Protein AF-A0A8T3NGR5-F1 (afdb_monomer_lite)

Secondary structure (DSSP, 8-state):
-EEEEEPPPSSS-PPPPPHHHHHHSEEEEPPPTTSTTS-SS----TTTSTTTTTTSTTT-HHHHHHHHHHHHHHHHHT-TTSEEEEEEEEESHHHHHHHHHSTT-SEEEE---SSTTHHHHTTT---TTTHHHHHHHHH-GGGHHHHHHHHHTT-GGGTTHHHHTTT-EEEEEE-STTSTTSHHHHHHHHHHH-TT-EEEE--S-HHHHHHHHHHHHHHHTTS----SS----

Structure (mmCIF, N/CA/C/O backbone):
data_AF-A0A8T3NGR5-F1
#
_entry.id   AF-A0A8T3NGR5-F1
#
loop_
_atom_site.group_PDB
_atom_site.id
_atom_site.type_symbol
_atom_site.label_atom_id
_atom_site.label_alt_id
_atom_site.label_comp_id
_atom_site.label_asym_id
_atom_site.label_entity_id
_atom_site.label_seq_id
_atom_site.pdbx_PDB_ins_code
_atom_site.Cartn_x
_atom_site.Cartn_y
_atom_site.Cartn_z
_atom_site.occupancy
_atom_site.B_iso_or_equiv
_atom_site.auth_seq_id
_atom_site.auth_comp_id
_atom_site.auth_asym_id
_atom_site.auth_atom_id
_atom_site.pdbx_PDB_model_num
ATOM 1 N N . CYS A 1 1 ? -16.052 -7.785 17.244 1.00 94.88 1 CYS A N 1
ATOM 2 C CA . CYS A 1 1 ? -14.890 -6.920 17.549 1.00 94.88 1 CYS A CA 1
ATOM 3 C C . CYS A 1 1 ? -14.489 -6.168 16.278 1.00 94.88 1 CYS A C 1
ATOM 5 O O . CYS A 1 1 ? -14.914 -6.590 15.207 1.00 94.88 1 CYS A O 1
ATOM 7 N N . PRO A 1 2 ? -13.731 -5.060 16.351 1.00 97.94 2 PRO A N 1
ATOM 8 C CA . PRO A 1 2 ? -13.247 -4.397 15.142 1.00 97.94 2 PRO A CA 1
ATOM 9 C C . PRO A 1 2 ? -12.318 -5.315 14.342 1.00 97.94 2 PRO A C 1
ATOM 11 O O . PRO A 1 2 ? -11.603 -6.138 14.923 1.00 97.94 2 PRO A O 1
ATOM 14 N N . GLY A 1 3 ? -12.333 -5.167 13.022 1.00 98.25 3 GLY A N 1
ATOM 15 C CA . GLY A 1 3 ? -11.451 -5.889 12.109 1.00 98.25 3 GLY A CA 1
ATOM 16 C C . GLY A 1 3 ? -10.237 -5.050 11.718 1.00 98.25 3 GLY A C 1
ATOM 17 O O . GLY A 1 3 ? -10.350 -3.837 11.553 1.00 98.25 3 GLY A O 1
ATOM 18 N N . LEU A 1 4 ? -9.089 -5.696 11.524 1.00 98.38 4 LEU A N 1
ATOM 19 C CA . LEU A 1 4 ? -7.894 -5.045 10.995 1.00 98.38 4 LEU A CA 1
ATOM 20 C C . LEU A 1 4 ? -7.262 -5.905 9.900 1.00 98.38 4 LEU A C 1
ATOM 22 O O . LEU A 1 4 ? -6.854 -7.037 10.160 1.00 98.38 4 LEU A O 1
ATOM 26 N N . LEU A 1 5 ? -7.169 -5.362 8.686 1.00 98.44 5 LEU A N 1
ATOM 27 C CA . LEU A 1 5 ? -6.443 -5.979 7.578 1.00 98.44 5 LEU A CA 1
ATOM 28 C C . LEU A 1 5 ? -5.046 -5.364 7.450 1.00 98.44 5 LEU A C 1
ATOM 30 O O . LEU A 1 5 ? -4.907 -4.153 7.306 1.00 98.44 5 LEU A O 1
ATOM 34 N N . LEU A 1 6 ? -4.016 -6.203 7.448 1.00 97.94 6 LEU A N 1
ATOM 35 C CA . LEU A 1 6 ? -2.644 -5.815 7.136 1.00 97.94 6 LEU A CA 1
ATOM 36 C C . LEU A 1 6 ? -2.283 -6.381 5.759 1.00 97.94 6 LEU A C 1
ATOM 38 O O . LEU A 1 6 ? -2.223 -7.606 5.594 1.00 97.94 6 LEU A O 1
ATOM 42 N N . THR A 1 7 ? -2.064 -5.513 4.768 1.00 97.06 7 THR A N 1
ATOM 43 C CA . THR A 1 7 ? -1.595 -5.964 3.448 1.00 97.06 7 THR A CA 1
ATOM 44 C C . THR A 1 7 ? -0.124 -6.388 3.530 1.00 97.06 7 THR A C 1
ATOM 46 O O . THR A 1 7 ? 0.608 -5.927 4.416 1.00 97.06 7 THR A O 1
ATOM 49 N N . PRO A 1 8 ? 0.328 -7.309 2.661 1.00 94.88 8 PRO A N 1
ATOM 50 C CA . PRO A 1 8 ? 1.714 -7.745 2.674 1.00 94.88 8 PRO A CA 1
ATOM 51 C C . PRO A 1 8 ? 2.621 -6.605 2.212 1.00 94.88 8 PRO A C 1
ATOM 53 O O . PRO A 1 8 ? 2.190 -5.728 1.467 1.00 94.88 8 PRO A O 1
ATOM 56 N N . ARG A 1 9 ? 3.881 -6.632 2.647 1.00 91.12 9 ARG A N 1
ATOM 57 C CA . ARG A 1 9 ? 4.902 -5.663 2.223 1.00 91.12 9 ARG A CA 1
ATOM 58 C C . ARG A 1 9 ? 5.828 -6.274 1.179 1.00 91.12 9 ARG A C 1
ATOM 60 O O . ARG A 1 9 ? 5.926 -7.500 1.086 1.00 91.12 9 ARG A O 1
ATOM 67 N N . TYR A 1 10 ? 6.584 -5.428 0.481 1.00 93.50 10 TYR A N 1
ATOM 68 C CA . TYR A 1 10 ? 7.736 -5.881 -0.295 1.00 93.50 10 TYR A CA 1
ATOM 69 C C . TYR A 1 10 ? 8.793 -6.509 0.626 1.00 93.50 10 TYR A C 1
ATOM 71 O O . TYR A 1 10 ? 9.540 -5.816 1.316 1.00 93.50 10 TYR A O 1
ATOM 79 N N . GLY A 1 11 ? 8.844 -7.837 0.660 1.00 92.50 11 GLY A N 1
ATOM 80 C CA . GLY A 1 11 ? 9.808 -8.592 1.451 1.00 92.50 11 GLY A CA 1
ATOM 81 C C . GLY A 1 11 ? 9.424 -10.060 1.562 1.00 92.50 11 GLY A C 1
ATOM 82 O O . GLY A 1 11 ? 8.270 -10.432 1.362 1.00 92.50 11 GLY A O 1
ATOM 83 N N . SER A 1 12 ? 10.393 -10.907 1.903 1.00 90.69 12 SER A N 1
ATOM 84 C CA . SER A 1 12 ? 10.180 -12.357 1.979 1.00 90.69 12 SER A CA 1
ATOM 85 C C . SER A 1 12 ? 9.370 -12.803 3.196 1.00 90.69 12 SER A C 1
ATOM 87 O O . SER A 1 12 ? 8.826 -13.905 3.192 1.00 90.69 12 SER A O 1
ATOM 89 N N . VAL A 1 13 ? 9.285 -11.979 4.245 1.00 90.62 13 VAL A N 1
ATOM 90 C CA . VAL A 1 13 ? 8.633 -12.320 5.514 1.00 90.62 13 VAL A CA 1
ATOM 91 C C . VAL A 1 13 ? 7.785 -11.150 5.989 1.00 90.62 13 VAL A C 1
ATOM 93 O O . VAL A 1 13 ? 8.298 -10.044 6.145 1.00 90.62 13 VAL A O 1
ATOM 96 N N . ASN A 1 14 ? 6.522 -11.412 6.323 1.00 90.75 14 ASN A N 1
ATOM 97 C CA . ASN A 1 14 ? 5.769 -10.518 7.195 1.00 90.75 14 ASN A CA 1
ATOM 98 C C . ASN A 1 14 ? 5.909 -10.995 8.648 1.00 90.75 14 ASN A C 1
ATOM 100 O O . ASN A 1 14 ? 5.807 -12.188 8.943 1.00 90.75 14 ASN A O 1
ATOM 104 N N . HIS A 1 15 ? 6.162 -10.068 9.569 1.00 88.56 15 HIS A N 1
ATOM 105 C CA . HIS A 1 15 ? 6.155 -10.379 10.998 1.00 88.56 15 HIS A CA 1
ATOM 106 C C . HIS A 1 15 ? 4.737 -10.667 11.469 1.00 88.56 15 HIS A C 1
ATOM 108 O O . HIS A 1 15 ? 3.808 -10.030 10.987 1.00 88.56 15 HIS A O 1
ATOM 114 N N . VAL A 1 16 ? 4.594 -11.565 12.448 1.00 91.06 16 VAL A N 1
ATOM 115 C CA . VAL A 1 16 ? 3.315 -11.801 13.131 1.00 91.06 16 VAL A CA 1
ATOM 116 C C . VAL A 1 16 ? 2.751 -10.460 13.618 1.00 91.06 16 VAL A C 1
ATOM 118 O O . VAL A 1 16 ? 3.523 -9.671 14.172 1.00 91.06 16 VAL A O 1
ATOM 121 N N . PRO A 1 17 ? 1.437 -10.200 13.461 1.00 92.88 17 PRO A N 1
ATOM 122 C CA . PRO A 1 17 ? 0.847 -8.960 13.933 1.00 92.88 17 PRO A CA 1
ATOM 123 C C . PRO A 1 17 ? 1.122 -8.726 15.416 1.00 92.88 17 PRO A C 1
ATOM 125 O O . PRO A 1 17 ? 1.174 -9.675 16.214 1.00 92.88 17 PRO A O 1
ATOM 128 N N . ASP A 1 18 ? 1.269 -7.456 15.779 1.00 92.38 18 ASP A N 1
ATOM 129 C CA . ASP A 1 18 ? 1.640 -7.063 17.130 1.00 92.38 18 ASP A CA 1
ATOM 130 C C . ASP A 1 18 ? 0.685 -7.653 18.181 1.00 92.38 18 ASP A C 1
ATOM 132 O O . ASP A 1 18 ? -0.506 -7.888 17.940 1.00 92.38 18 ASP A O 1
ATOM 136 N N . TYR A 1 19 ? 1.220 -7.947 19.365 1.00 93.56 19 TYR A N 1
ATOM 137 C CA . TYR A 1 19 ? 0.429 -8.515 20.449 1.00 93.56 19 TYR A CA 1
ATOM 138 C C . TYR A 1 19 ? -0.756 -7.618 20.840 1.00 93.56 19 TYR A C 1
ATOM 140 O O . TYR A 1 19 ? -1.856 -8.132 21.046 1.00 93.56 19 TYR A O 1
ATOM 148 N N . HIS A 1 20 ? -0.573 -6.298 20.908 1.00 92.94 20 HIS A N 1
ATOM 149 C CA . HIS A 1 20 ? -1.641 -5.365 21.253 1.00 92.94 20 HIS A CA 1
ATOM 150 C C . HIS A 1 20 ? -2.720 -5.288 20.173 1.00 92.94 20 HIS A C 1
ATOM 152 O O . HIS A 1 20 ? -3.903 -5.231 20.512 1.00 92.94 20 HIS A O 1
ATOM 158 N N . ASP A 1 21 ? -2.355 -5.384 18.895 1.00 94.69 21 ASP A N 1
ATOM 159 C CA . ASP A 1 21 ? -3.323 -5.470 17.794 1.00 94.69 21 ASP A CA 1
ATOM 160 C C . ASP A 1 21 ? -4.183 -6.728 17.915 1.00 94.69 21 ASP A C 1
ATOM 162 O O . ASP A 1 21 ? -5.411 -6.651 17.923 1.00 94.69 21 ASP A O 1
ATOM 166 N N . ARG A 1 22 ? -3.553 -7.886 18.143 1.00 95.00 22 ARG A N 1
ATOM 167 C CA . ARG A 1 22 ? -4.253 -9.173 18.316 1.00 95.00 22 ARG A CA 1
ATOM 168 C C . ARG A 1 22 ? -5.129 -9.243 19.571 1.00 95.00 22 ARG A C 1
ATOM 170 O O . ARG A 1 22 ? -5.977 -10.125 19.677 1.00 95.00 22 ARG A O 1
ATOM 177 N N . ARG A 1 23 ? -4.928 -8.345 20.540 1.00 94.88 23 ARG A N 1
ATOM 178 C CA . ARG A 1 23 ? -5.780 -8.210 21.734 1.00 94.88 23 ARG A CA 1
ATOM 179 C C . ARG A 1 23 ? -6.976 -7.280 21.516 1.00 94.88 23 ARG A C 1
ATOM 181 O O . ARG A 1 23 ? -7.936 -7.390 22.275 1.00 94.88 23 ARG A O 1
ATOM 188 N N . ARG A 1 24 ? -6.912 -6.371 20.536 1.00 95.31 24 ARG A N 1
ATOM 189 C CA . ARG A 1 24 ? -7.931 -5.336 20.273 1.00 95.31 24 ARG A CA 1
ATOM 190 C C . ARG A 1 24 ? -8.825 -5.659 19.078 1.00 95.31 24 ARG A C 1
ATOM 192 O O . ARG A 1 24 ? -10.000 -5.292 19.086 1.00 95.31 24 ARG A O 1
ATOM 199 N N . TYR A 1 25 ? -8.284 -6.356 18.083 1.00 97.62 25 TYR A N 1
ATOM 200 C CA . TYR A 1 25 ? -8.928 -6.580 16.793 1.00 97.62 25 TYR A CA 1
ATOM 201 C C . TYR A 1 25 ? -8.979 -8.062 16.423 1.00 97.62 25 TYR A C 1
ATOM 203 O O . TYR A 1 25 ? -8.126 -8.855 16.824 1.00 97.62 25 TYR A O 1
ATOM 211 N N . ALA A 1 26 ? -9.935 -8.416 15.568 1.00 97.81 26 ALA A N 1
ATOM 212 C CA . ALA A 1 26 ? -9.772 -9.561 14.684 1.00 97.81 26 ALA A CA 1
ATOM 213 C C . ALA A 1 26 ? -8.801 -9.155 13.565 1.00 97.81 26 ALA A C 1
ATOM 215 O O . ALA A 1 26 ? -9.162 -8.400 12.660 1.00 97.81 26 ALA A O 1
ATOM 216 N N . VAL A 1 27 ? -7.548 -9.604 13.668 1.00 97.75 27 VAL A N 1
ATOM 217 C CA . VAL A 1 27 ? -6.482 -9.229 12.731 1.00 97.75 27 VAL A CA 1
ATOM 218 C C . VAL A 1 27 ? -6.318 -10.293 11.654 1.00 97.75 27 VAL A C 1
ATOM 220 O O . VAL A 1 27 ? -6.117 -11.467 11.968 1.00 97.75 27 VAL A O 1
ATOM 223 N N . LEU A 1 28 ? -6.315 -9.869 10.393 1.00 97.62 28 LEU A N 1
ATOM 224 C CA . LEU A 1 28 ? -5.873 -10.676 9.264 1.00 97.62 28 LEU A CA 1
ATOM 225 C C . LEU A 1 28 ? -4.638 -10.032 8.637 1.00 97.62 28 LEU A C 1
ATOM 227 O O . LEU A 1 28 ? -4.687 -8.883 8.208 1.00 97.62 28 LEU A O 1
ATOM 231 N N . GLN A 1 29 ? -3.550 -10.790 8.544 1.00 95.81 29 GLN A N 1
ATOM 232 C CA . GLN A 1 29 ? -2.384 -10.417 7.752 1.00 95.81 29 GLN A CA 1
ATOM 233 C C . GLN A 1 29 ? -2.161 -11.458 6.670 1.00 95.81 29 GLN A C 1
ATOM 235 O O . GLN A 1 29 ? -2.083 -12.655 6.951 1.00 95.81 29 GLN A O 1
ATOM 240 N N . LEU A 1 30 ? -2.076 -10.986 5.434 1.00 91.88 30 LEU A N 1
ATOM 241 C CA . LEU A 1 30 ? -1.873 -11.837 4.274 1.00 91.88 30 LEU A CA 1
ATOM 242 C C . LEU A 1 30 ? -0.376 -12.120 4.073 1.00 91.88 30 LEU A C 1
ATOM 244 O O . LEU A 1 30 ? 0.453 -11.222 4.202 1.00 91.88 30 LEU A O 1
ATOM 248 N N . MET A 1 31 ? -0.054 -13.360 3.706 1.00 92.62 31 MET A N 1
ATOM 249 C CA . MET A 1 31 ? 1.191 -13.713 3.018 1.00 92.62 31 MET A CA 1
ATOM 250 C C . MET A 1 31 ? 0.821 -13.937 1.553 1.00 92.62 31 MET A C 1
ATOM 252 O O . MET A 1 31 ? -0.004 -14.808 1.277 1.00 92.62 31 MET A O 1
ATOM 256 N N . HIS A 1 32 ? 1.350 -13.140 0.628 1.00 92.31 32 HIS A N 1
ATOM 257 C CA . HIS A 1 32 ? 1.040 -13.337 -0.790 1.00 92.31 32 HIS A CA 1
ATOM 258 C C . HIS A 1 32 ? 1.799 -14.545 -1.354 1.00 92.31 32 HIS A C 1
ATOM 260 O O . HIS A 1 32 ? 2.853 -14.920 -0.830 1.00 92.31 32 HIS A O 1
ATOM 266 N N . GLY A 1 33 ? 1.304 -15.131 -2.451 1.00 90.25 33 GLY A N 1
ATOM 267 C CA . GLY A 1 33 ? 2.011 -16.217 -3.140 1.00 90.25 33 GLY A CA 1
ATOM 268 C C . GLY A 1 33 ? 3.447 -15.810 -3.490 1.00 90.25 33 GLY A C 1
ATOM 269 O O . GLY A 1 33 ? 3.660 -14.770 -4.115 1.00 90.25 33 GLY A O 1
ATOM 270 N N . GLY A 1 34 ? 4.435 -16.583 -3.040 1.00 91.75 34 GLY A N 1
ATOM 271 C CA . GLY A 1 34 ? 5.858 -16.244 -3.144 1.00 91.75 34 GLY A CA 1
ATOM 272 C C . GLY A 1 34 ? 6.538 -15.879 -1.825 1.00 91.75 34 GLY A C 1
ATOM 273 O O . GLY A 1 34 ? 7.752 -16.056 -1.724 1.00 91.75 34 GLY A O 1
ATOM 274 N N . GLN A 1 35 ? 5.800 -15.404 -0.816 1.00 93.62 35 GLN A N 1
ATOM 275 C CA . GLN A 1 35 ? 6.364 -15.100 0.506 1.00 93.62 35 GLN A CA 1
ATOM 276 C C . GLN A 1 35 ? 6.616 -16.366 1.321 1.00 93.62 35 GLN 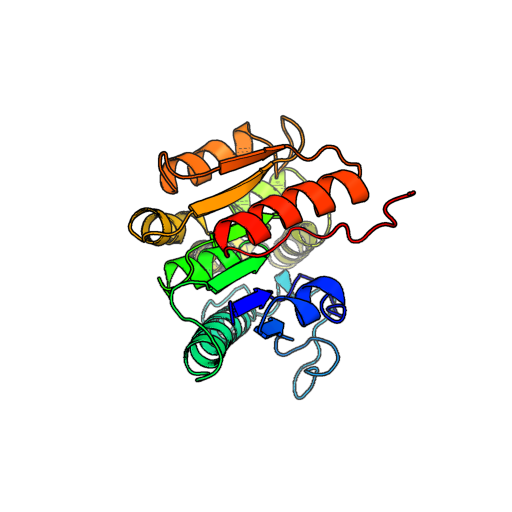A C 1
ATOM 278 O O . GLN A 1 35 ? 6.022 -17.414 1.083 1.00 93.62 35 GLN A O 1
ATOM 283 N N . ARG A 1 36 ? 7.469 -16.266 2.343 1.00 91.44 36 ARG A N 1
ATOM 284 C CA . ARG A 1 36 ? 7.706 -17.353 3.297 1.00 91.44 36 ARG A CA 1
ATOM 285 C C . ARG A 1 36 ? 6.378 -17.828 3.894 1.00 91.44 36 ARG A C 1
ATOM 287 O O . ARG A 1 36 ? 5.578 -17.006 4.329 1.00 91.44 36 ARG A O 1
ATOM 294 N N . LEU A 1 37 ? 6.196 -19.151 3.974 1.00 89.62 37 LEU A N 1
ATOM 295 C CA . LEU A 1 37 ? 4.946 -19.837 4.359 1.00 89.62 37 LEU A CA 1
ATOM 296 C C . LEU A 1 37 ? 3.855 -19.850 3.269 1.00 89.62 37 LEU A C 1
ATOM 298 O O . LEU A 1 37 ? 2.812 -20.467 3.474 1.00 89.62 37 LEU A O 1
ATOM 302 N N . ALA A 1 38 ? 4.104 -19.219 2.120 1.00 91.81 38 ALA A N 1
ATOM 303 C CA . ALA A 1 38 ? 3.276 -19.226 0.915 1.00 91.81 38 ALA A CA 1
ATOM 304 C C . ALA A 1 38 ? 4.149 -19.367 -0.357 1.00 91.81 38 ALA A C 1
ATOM 306 O O . ALA A 1 38 ? 3.790 -18.890 -1.432 1.00 91.81 38 ALA A O 1
ATOM 307 N N . ASP A 1 39 ? 5.313 -20.012 -0.235 1.00 91.56 39 ASP A N 1
ATOM 308 C CA . ASP A 1 39 ? 6.380 -20.102 -1.240 1.00 91.56 39 ASP A CA 1
ATOM 309 C C . ASP A 1 39 ? 6.255 -21.337 -2.152 1.00 91.56 39 ASP A C 1
ATOM 311 O O . ASP A 1 39 ? 7.223 -21.790 -2.764 1.00 91.56 39 ASP A O 1
ATOM 315 N N . GLN A 1 40 ? 5.048 -21.900 -2.245 1.00 91.50 40 GLN A N 1
ATOM 316 C CA . GLN A 1 40 ? 4.715 -23.019 -3.123 1.00 91.50 40 GLN A CA 1
ATOM 317 C C . GLN A 1 40 ? 3.423 -22.721 -3.898 1.00 91.50 40 GLN A C 1
ATOM 319 O O . GLN A 1 40 ? 2.449 -22.268 -3.295 1.00 91.50 40 GLN A O 1
ATOM 324 N N . PRO A 1 41 ? 3.379 -22.983 -5.222 1.00 90.62 41 PRO A N 1
ATOM 325 C CA . PRO A 1 41 ? 4.441 -23.565 -6.058 1.00 90.62 41 PRO A CA 1
ATOM 326 C C . PRO A 1 41 ? 5.509 -22.550 -6.519 1.00 90.62 41 PRO A C 1
ATOM 328 O O . PRO A 1 41 ? 6.396 -22.899 -7.292 1.00 90.62 41 PRO A O 1
ATOM 331 N N . PHE A 1 42 ? 5.403 -21.292 -6.094 1.00 92.25 42 PHE A N 1
ATOM 332 C CA . PHE A 1 42 ? 6.281 -20.196 -6.492 1.00 92.25 42 PHE A CA 1
ATOM 333 C C . PHE A 1 42 ? 6.948 -19.593 -5.259 1.00 92.25 42 PHE A C 1
ATOM 335 O O . PHE A 1 42 ? 6.250 -19.260 -4.307 1.00 92.25 42 PHE A O 1
ATOM 342 N N . ALA A 1 43 ? 8.267 -19.404 -5.311 1.00 94.38 43 ALA A N 1
ATOM 343 C CA . ALA A 1 43 ? 9.041 -18.680 -4.309 1.00 94.38 43 ALA A CA 1
ATOM 344 C C . ALA A 1 43 ? 9.558 -17.373 -4.925 1.00 94.38 43 ALA A C 1
ATOM 346 O O . ALA A 1 43 ? 10.255 -17.394 -5.942 1.00 94.38 43 ALA A O 1
ATOM 347 N N . ALA A 1 44 ? 9.201 -16.239 -4.324 1.00 95.00 44 ALA A N 1
ATOM 348 C CA . ALA A 1 44 ? 9.581 -14.926 -4.826 1.00 95.00 44 ALA A CA 1
ATOM 349 C C . ALA A 1 44 ? 11.054 -14.611 -4.531 1.00 95.00 44 ALA A C 1
ATOM 351 O O . ALA A 1 44 ? 11.576 -14.927 -3.460 1.00 95.00 44 ALA A O 1
ATOM 352 N N . ALA A 1 45 ? 11.708 -13.936 -5.475 1.00 94.31 45 ALA A N 1
ATOM 353 C CA . ALA A 1 45 ? 13.037 -13.376 -5.278 1.00 94.31 45 ALA A CA 1
ATOM 354 C C . ALA A 1 45 ? 12.930 -11.952 -4.716 1.00 94.31 45 ALA A C 1
ATOM 356 O O . ALA A 1 45 ? 12.107 -11.162 -5.171 1.00 94.31 45 ALA A O 1
ATOM 357 N N . TYR A 1 46 ? 13.772 -11.623 -3.741 1.00 92.19 46 TYR A N 1
ATOM 358 C CA . TYR A 1 46 ? 13.883 -10.279 -3.178 1.00 92.19 46 TYR A CA 1
ATOM 359 C C . TYR A 1 46 ? 15.378 -9.937 -3.072 1.00 92.19 46 TYR A C 1
ATOM 361 O O . TYR A 1 46 ? 16.038 -10.484 -2.183 1.00 92.19 46 TYR A O 1
ATOM 369 N N . PRO A 1 47 ? 15.941 -9.080 -3.944 1.00 94.44 47 PRO A N 1
ATOM 370 C CA . PRO A 1 47 ? 15.327 -8.413 -5.105 1.00 94.44 47 PRO A CA 1
ATOM 371 C C . PRO A 1 47 ? 14.850 -9.360 -6.224 1.00 94.44 47 PRO A C 1
ATOM 373 O O . PRO A 1 47 ? 15.372 -10.466 -6.361 1.00 94.44 47 PRO A O 1
ATOM 376 N N . GLY A 1 48 ? 13.893 -8.915 -7.043 1.00 94.38 48 GLY A N 1
ATOM 377 C CA . GLY A 1 48 ? 13.463 -9.572 -8.288 1.00 94.38 48 GLY A CA 1
ATOM 378 C C . GLY A 1 48 ? 11.947 -9.716 -8.450 1.00 94.38 48 GLY A C 1
ATOM 379 O O . GLY A 1 48 ? 11.462 -9.963 -9.555 1.00 94.38 48 GLY A O 1
ATOM 380 N N . LEU A 1 49 ? 11.177 -9.574 -7.370 1.00 96.94 49 LEU A N 1
ATOM 381 C CA . LEU A 1 49 ? 9.724 -9.694 -7.419 1.00 96.94 49 LEU A CA 1
ATOM 382 C C . LEU A 1 49 ? 9.093 -8.532 -8.193 1.00 96.94 49 LEU A C 1
ATOM 384 O O . LEU A 1 49 ? 8.114 -8.759 -8.903 1.00 96.94 49 LEU A O 1
ATOM 388 N N . LEU A 1 50 ? 9.627 -7.306 -8.079 1.00 97.69 50 LEU A N 1
ATOM 389 C CA . LEU A 1 50 ? 8.990 -6.121 -8.665 1.00 97.69 50 LEU A CA 1
ATOM 390 C C . LEU A 1 50 ? 8.867 -6.224 -10.186 1.00 97.69 50 LEU A C 1
ATOM 392 O O . LEU A 1 50 ? 7.927 -5.691 -10.758 1.00 97.69 50 LEU A O 1
ATOM 396 N N . THR A 1 51 ? 9.781 -6.927 -10.847 1.00 97.88 51 THR A N 1
ATOM 397 C CA . THR A 1 51 ? 9.807 -7.041 -12.311 1.00 97.88 51 THR A CA 1
ATOM 398 C C . THR A 1 51 ? 9.345 -8.406 -12.820 1.00 97.88 51 THR A C 1
ATOM 400 O O . THR A 1 51 ? 9.349 -8.663 -14.025 1.00 97.88 51 THR A O 1
ATOM 403 N N . HIS A 1 52 ? 8.860 -9.285 -11.937 1.00 97.56 52 HIS A N 1
ATOM 404 C CA . HIS A 1 52 ? 8.413 -10.622 -12.320 1.00 97.56 52 HIS A CA 1
ATOM 405 C C . HIS A 1 52 ? 7.152 -10.575 -13.202 1.00 97.56 52 HIS A C 1
ATOM 407 O O . HIS A 1 52 ? 6.040 -10.341 -12.723 1.00 97.56 52 HIS A O 1
ATOM 413 N N . GLY A 1 53 ? 7.328 -10.813 -14.505 1.00 97.62 53 GLY A N 1
ATOM 414 C CA . GLY A 1 53 ? 6.247 -10.788 -15.497 1.00 97.62 53 GLY A CA 1
ATOM 415 C C . GLY A 1 53 ? 5.755 -9.382 -15.865 1.00 97.62 53 GLY A C 1
ATOM 416 O O . GLY A 1 53 ? 4.675 -9.253 -16.427 1.00 97.62 53 GLY A O 1
ATOM 417 N N . ILE A 1 54 ? 6.513 -8.327 -15.546 1.00 98.44 54 ILE A N 1
ATOM 418 C CA . ILE A 1 54 ? 6.074 -6.920 -15.655 1.00 98.44 54 ILE A CA 1
ATOM 419 C C . ILE A 1 54 ? 5.738 -6.452 -17.082 1.00 98.44 54 ILE A C 1
ATOM 421 O O . ILE A 1 54 ? 4.973 -5.505 -17.262 1.00 98.44 54 ILE A O 1
ATOM 425 N N . ASP A 1 55 ? 6.250 -7.128 -18.108 1.00 97.06 55 ASP A N 1
ATOM 426 C CA . ASP A 1 55 ? 6.022 -6.756 -19.510 1.00 97.06 55 ASP A CA 1
ATOM 427 C C . ASP A 1 55 ? 4.603 -7.095 -20.013 1.00 97.06 55 ASP A C 1
ATOM 429 O O . ASP A 1 55 ? 4.191 -6.606 -21.066 1.00 97.06 55 ASP A O 1
ATOM 433 N N . ASP A 1 56 ? 3.853 -7.927 -19.284 1.00 98.12 56 ASP A N 1
ATOM 434 C CA . ASP A 1 56 ? 2.480 -8.317 -19.616 1.00 98.12 56 ASP A CA 1
ATOM 435 C C . ASP A 1 56 ? 1.582 -8.203 -18.372 1.00 98.12 56 ASP A C 1
ATOM 437 O O . ASP A 1 56 ? 1.778 -8.943 -17.405 1.00 98.12 56 ASP A O 1
ATOM 441 N N . PRO A 1 57 ? 0.546 -7.342 -18.376 1.00 97.00 57 PRO A N 1
ATOM 442 C CA . PRO A 1 57 ? -0.330 -7.177 -17.221 1.00 97.00 57 PRO A CA 1
ATOM 443 C C . PRO A 1 57 ? -1.058 -8.464 -16.812 1.00 97.00 57 PRO A C 1
ATOM 445 O O . PRO A 1 57 ? -1.458 -8.587 -15.654 1.00 97.00 57 PRO A O 1
ATOM 448 N N . ALA A 1 58 ? -1.245 -9.427 -17.722 1.00 97.62 58 ALA A N 1
ATOM 449 C CA . ALA A 1 58 ? -1.853 -10.714 -17.399 1.00 97.62 58 ALA A CA 1
ATOM 450 C C . ALA A 1 58 ? -0.893 -11.652 -16.646 1.00 97.62 58 ALA A C 1
ATOM 452 O O . ALA A 1 58 ? -1.354 -12.431 -15.805 1.00 97.62 58 ALA A O 1
ATOM 453 N N . ALA A 1 59 ? 0.410 -11.556 -16.925 1.00 97.12 59 ALA A N 1
ATOM 454 C CA . ALA A 1 59 ? 1.466 -12.367 -16.318 1.00 97.12 59 ALA A CA 1
ATOM 455 C C . ALA A 1 59 ? 2.128 -11.698 -15.102 1.00 97.12 59 ALA A C 1
ATOM 457 O O . ALA A 1 59 ? 2.816 -12.368 -14.333 1.00 97.12 59 ALA A O 1
ATOM 458 N N . TYR A 1 60 ? 1.928 -10.391 -14.919 1.00 98.25 60 TYR A N 1
ATOM 459 C CA . TYR A 1 60 ? 2.583 -9.628 -13.869 1.00 98.25 60 TYR A CA 1
ATOM 460 C C . TYR A 1 60 ? 2.191 -10.099 -12.466 1.00 98.25 60 TYR A C 1
ATOM 462 O O . TYR A 1 60 ? 1.007 -10.169 -12.123 1.00 98.25 60 TYR A O 1
ATOM 470 N N . ILE A 1 61 ? 3.189 -10.377 -11.621 1.00 96.94 61 ILE A N 1
ATOM 471 C CA . ILE A 1 61 ? 2.981 -11.008 -10.311 1.00 96.94 61 ILE A CA 1
ATOM 472 C C . ILE A 1 61 ? 2.039 -10.215 -9.395 1.00 96.94 61 ILE A C 1
ATOM 474 O O . ILE A 1 61 ? 1.204 -10.799 -8.699 1.00 96.94 61 ILE A O 1
ATOM 478 N N . TYR A 1 62 ? 2.082 -8.880 -9.452 1.00 97.69 62 TYR A N 1
ATOM 479 C CA . TYR A 1 62 ? 1.224 -8.030 -8.625 1.00 97.69 62 TYR A CA 1
ATOM 480 C C . TYR A 1 62 ? -0.255 -8.106 -8.995 1.00 97.69 62 TYR A C 1
ATOM 482 O O . TYR A 1 62 ? -1.096 -7.790 -8.156 1.00 97.69 62 TYR A O 1
ATOM 490 N N . ARG A 1 63 ? -0.612 -8.603 -10.187 1.00 97.56 63 ARG A N 1
ATOM 491 C CA . ARG A 1 63 ? -2.009 -8.928 -10.505 1.00 97.56 63 ARG A CA 1
ATOM 492 C C . ARG A 1 63 ? -2.557 -9.980 -9.538 1.00 97.56 63 ARG A C 1
ATOM 494 O O . ARG A 1 63 ? -3.688 -9.844 -9.074 1.00 97.56 63 ARG A O 1
ATOM 501 N N . GLY A 1 64 ? -1.760 -11.007 -9.239 1.00 96.38 64 GLY A N 1
ATOM 502 C CA . GLY A 1 64 ? -2.095 -12.041 -8.258 1.00 96.38 64 GLY A CA 1
ATOM 503 C C . GLY A 1 64 ? -2.099 -11.491 -6.833 1.00 96.38 64 GLY A C 1
ATOM 504 O O . GLY A 1 64 ? -3.092 -11.640 -6.132 1.00 96.38 64 GLY A O 1
ATOM 505 N N . ILE A 1 65 ? -1.050 -10.757 -6.448 1.00 97.38 65 ILE A N 1
ATOM 506 C CA . ILE A 1 65 ? -0.923 -10.181 -5.096 1.00 97.38 65 ILE A CA 1
ATOM 507 C C . ILE A 1 65 ? -2.095 -9.240 -4.773 1.00 97.38 65 ILE A C 1
ATOM 509 O O . ILE A 1 65 ? -2.698 -9.339 -3.707 1.00 97.38 65 ILE A O 1
ATOM 513 N N . VAL A 1 66 ? -2.477 -8.356 -5.702 1.00 97.88 66 VAL A N 1
ATOM 514 C CA . VAL A 1 66 ? -3.655 -7.491 -5.528 1.00 97.88 66 VAL A CA 1
ATOM 515 C C . VAL A 1 66 ? -4.929 -8.327 -5.396 1.00 97.88 66 VAL A C 1
ATOM 517 O O . VAL A 1 66 ? -5.761 -8.032 -4.539 1.00 97.88 66 VAL A O 1
ATOM 520 N N . ALA A 1 67 ? -5.097 -9.381 -6.202 1.00 97.12 67 ALA A N 1
ATOM 521 C CA . ALA A 1 67 ? -6.254 -10.267 -6.088 1.00 97.12 67 ALA A CA 1
ATOM 522 C C . ALA A 1 67 ? -6.321 -10.961 -4.715 1.00 97.12 67 ALA A C 1
ATOM 524 O O . ALA A 1 67 ? -7.408 -11.028 -4.132 1.00 97.12 67 ALA A O 1
ATOM 525 N N . ASP A 1 68 ? -5.184 -11.397 -4.172 1.00 96.81 68 ASP A N 1
ATOM 526 C CA . ASP A 1 68 ? -5.095 -11.975 -2.830 1.00 96.81 68 ASP A CA 1
ATOM 527 C C . ASP A 1 68 ? -5.508 -10.953 -1.758 1.00 96.81 68 ASP A C 1
ATOM 529 O O . ASP A 1 68 ? -6.304 -11.279 -0.877 1.00 96.81 68 ASP A O 1
ATOM 533 N N . CYS A 1 69 ? -5.065 -9.693 -1.859 1.00 98.06 69 CYS A N 1
ATOM 534 C CA . CYS A 1 69 ? -5.479 -8.621 -0.944 1.00 98.06 69 CYS A CA 1
ATOM 535 C C . CYS A 1 69 ? -6.997 -8.366 -0.987 1.00 98.06 69 CYS A C 1
ATOM 537 O O . CYS A 1 69 ? -7.641 -8.240 0.058 1.00 98.06 69 CYS A O 1
ATOM 539 N N . LEU A 1 70 ? -7.598 -8.349 -2.184 1.00 98.12 70 LEU A N 1
ATOM 540 C CA . LEU A 1 70 ? -9.051 -8.199 -2.344 1.00 98.12 70 LEU A CA 1
ATOM 541 C C . LEU A 1 70 ? -9.817 -9.375 -1.725 1.00 98.12 70 LEU A C 1
ATOM 543 O O . LEU A 1 70 ? -10.856 -9.177 -1.093 1.00 98.12 70 LEU A O 1
ATOM 547 N N . ARG A 1 71 ? -9.308 -10.599 -1.888 1.00 97.88 71 ARG A N 1
ATOM 548 C CA . ARG A 1 71 ? -9.889 -11.804 -1.285 1.00 97.88 71 ARG A CA 1
ATOM 549 C C . ARG A 1 71 ? -9.725 -11.822 0.232 1.00 97.88 71 ARG A C 1
ATOM 551 O O . ARG A 1 71 ? -10.663 -12.205 0.925 1.00 97.88 71 ARG A O 1
ATOM 558 N N . ALA A 1 72 ? -8.593 -11.358 0.756 1.00 97.75 72 ALA A N 1
ATOM 559 C CA . ALA A 1 72 ? -8.363 -11.220 2.191 1.00 97.75 72 ALA A CA 1
ATOM 560 C C . ALA A 1 72 ? -9.358 -10.236 2.829 1.00 97.75 72 ALA A C 1
ATOM 562 O O . ALA A 1 72 ? -9.950 -10.546 3.863 1.00 97.75 72 ALA A O 1
ATOM 563 N N . ALA A 1 73 ? -9.609 -9.094 2.180 1.00 98.00 73 ALA A N 1
ATOM 564 C CA . ALA A 1 73 ? -10.628 -8.140 2.614 1.00 98.00 73 ALA A CA 1
ATOM 565 C C . ALA A 1 73 ? -12.016 -8.789 2.713 1.00 98.00 73 ALA A C 1
ATOM 567 O O . ALA A 1 73 ? -12.680 -8.697 3.743 1.00 98.00 73 ALA A O 1
ATOM 568 N N . GLU A 1 74 ? -12.444 -9.498 1.670 1.00 97.88 74 GLU A N 1
ATOM 569 C CA . GLU A 1 74 ? -13.736 -10.190 1.669 1.00 97.88 74 GLU A CA 1
ATOM 570 C C . GLU A 1 74 ? -13.818 -11.306 2.709 1.00 97.88 74 GLU A C 1
ATOM 572 O O . GLU A 1 74 ? -14.851 -11.468 3.359 1.00 97.88 74 GLU A O 1
ATOM 577 N N . PHE A 1 75 ? -12.730 -12.055 2.906 1.00 98.31 75 PHE A N 1
ATOM 578 C CA . PHE A 1 75 ? -12.665 -13.073 3.944 1.00 98.31 75 PHE A CA 1
ATOM 579 C C . PHE A 1 75 ? -12.864 -12.450 5.327 1.00 98.31 75 PHE A C 1
ATOM 581 O O . PHE A 1 75 ? -13.752 -12.897 6.054 1.00 98.31 75 PHE A O 1
ATOM 588 N N . LEU A 1 76 ? -12.116 -11.393 5.662 1.00 98.19 76 LEU A N 1
ATOM 589 C CA . LEU A 1 76 ? -12.252 -10.686 6.939 1.00 98.19 76 LEU A CA 1
ATOM 590 C C . LEU A 1 76 ? -13.686 -10.171 7.140 1.00 98.19 76 LEU A C 1
ATOM 592 O O . LEU A 1 76 ? -14.289 -10.415 8.180 1.00 98.19 76 LEU A O 1
ATOM 596 N N . LEU A 1 77 ? -14.267 -9.539 6.117 1.00 96.44 77 LEU A N 1
ATOM 597 C CA . LEU A 1 77 ? -15.631 -8.993 6.148 1.00 96.44 77 LEU A CA 1
ATOM 598 C C . LEU A 1 77 ? -16.732 -10.063 6.210 1.00 96.44 77 LEU A C 1
ATOM 600 O O . LEU A 1 77 ? -17.883 -9.754 6.525 1.00 96.44 77 LEU A O 1
ATOM 604 N N . SER A 1 78 ? -16.408 -11.316 5.891 1.00 97.38 78 SER A N 1
ATOM 605 C CA . SER A 1 78 ? -17.343 -12.441 5.987 1.00 97.38 78 SER A CA 1
ATOM 606 C C . SER A 1 78 ? -17.372 -13.102 7.367 1.00 97.38 78 SER A C 1
ATOM 608 O O . SER A 1 78 ? -18.225 -13.954 7.596 1.00 97.38 78 SER A O 1
ATOM 610 N N . ARG A 1 79 ? -16.442 -12.762 8.269 1.00 98.19 79 ARG A N 1
ATOM 611 C CA . ARG A 1 79 ? -16.384 -13.336 9.620 1.00 98.19 79 ARG A CA 1
ATOM 612 C C . ARG A 1 79 ? -17.495 -12.756 10.499 1.00 98.19 79 ARG A C 1
ATOM 614 O O . ARG A 1 79 ? -17.701 -11.544 10.506 1.00 98.19 79 ARG A O 1
ATOM 621 N N . GLU A 1 80 ? -18.211 -13.609 11.227 1.00 97.44 80 GLU A N 1
ATOM 622 C CA . GLU A 1 80 ? -19.353 -13.198 12.063 1.00 97.44 80 GLU A CA 1
ATOM 623 C C . GLU A 1 80 ? -18.909 -12.380 13.279 1.00 97.44 80 GLU A C 1
ATOM 625 O O . GLU A 1 80 ? -19.608 -11.474 13.726 1.00 97.44 80 GLU A O 1
ATOM 630 N N . GLU A 1 81 ? -17.714 -12.664 13.790 1.00 96.88 81 GLU A N 1
ATOM 631 C CA . GLU A 1 81 ? -17.112 -11.965 14.914 1.00 96.88 81 GLU A CA 1
ATOM 632 C C . GLU A 1 81 ? -16.620 -10.550 14.564 1.00 96.88 81 GLU A C 1
ATOM 634 O O . GLU A 1 81 ? -16.366 -9.763 15.479 1.00 96.88 81 GLU A O 1
ATOM 639 N N . VAL A 1 82 ? -16.491 -10.203 13.276 1.00 98.12 82 VAL A N 1
ATOM 640 C CA . VAL A 1 82 ? -16.008 -8.893 12.813 1.00 98.12 82 VAL A CA 1
ATOM 641 C C . VAL A 1 82 ? -17.167 -7.905 12.693 1.00 98.12 82 VAL A C 1
ATOM 643 O O . VAL A 1 82 ? -18.116 -8.100 11.937 1.00 98.12 82 VAL A O 1
ATOM 646 N N . ASP A 1 83 ? -17.055 -6.784 13.404 1.00 97.19 83 ASP A N 1
ATOM 647 C CA . ASP A 1 83 ? -17.950 -5.644 13.239 1.00 97.19 83 ASP A CA 1
ATOM 648 C C . ASP A 1 83 ? -17.598 -4.905 11.944 1.00 97.19 83 ASP A C 1
ATOM 650 O O . ASP A 1 83 ? -16.586 -4.206 11.855 1.00 97.19 83 ASP A O 1
ATOM 654 N N . LYS A 1 84 ? -18.456 -5.059 10.934 1.00 94.62 84 LYS A N 1
ATOM 655 C CA . LYS A 1 84 ? -18.266 -4.517 9.580 1.00 94.62 84 LYS A CA 1
ATOM 656 C C . LYS A 1 84 ? -18.290 -2.989 9.527 1.00 94.62 84 LYS A C 1
ATOM 658 O O . LYS A 1 84 ? -17.825 -2.425 8.545 1.00 94.62 84 LYS A O 1
ATOM 663 N N . ASN A 1 85 ? -18.794 -2.326 10.569 1.00 95.06 85 ASN A N 1
ATOM 664 C CA . ASN A 1 85 ? -18.764 -0.868 10.676 1.00 95.06 85 ASN A CA 1
ATOM 665 C C . ASN A 1 85 ? -17.471 -0.357 11.327 1.00 95.06 85 ASN A C 1
ATOM 667 O O . ASN A 1 85 ? -17.292 0.848 11.464 1.00 95.06 85 ASN A O 1
ATOM 671 N N . ARG A 1 86 ? -16.583 -1.257 11.768 1.00 96.88 86 ARG A N 1
ATOM 672 C CA . ARG A 1 86 ? -15.333 -0.938 12.467 1.00 96.88 86 ARG A CA 1
ATOM 673 C C . ARG A 1 86 ? -14.188 -1.764 11.893 1.00 96.88 86 ARG A C 1
ATOM 675 O O . ARG A 1 86 ? -13.558 -2.548 12.602 1.00 96.88 86 ARG A O 1
ATOM 682 N N . VAL A 1 87 ? -13.932 -1.603 10.597 1.00 98.19 87 VAL A N 1
ATOM 683 C CA . VAL A 1 87 ? -12.845 -2.303 9.901 1.00 98.19 87 VAL A CA 1
ATOM 684 C C . VAL A 1 87 ? -11.812 -1.302 9.402 1.00 98.19 87 VAL A C 1
ATOM 686 O O . VAL A 1 87 ? -12.150 -0.353 8.693 1.00 98.19 87 VAL A O 1
ATOM 689 N N . GLY A 1 88 ? -10.557 -1.522 9.782 1.00 98.25 88 GLY A N 1
ATOM 690 C CA . GLY A 1 88 ? -9.405 -0.756 9.315 1.00 98.25 88 GLY A CA 1
ATOM 691 C C . GLY A 1 88 ? -8.520 -1.565 8.369 1.00 98.25 88 GLY A C 1
ATOM 692 O O . GLY A 1 88 ? -8.542 -2.799 8.381 1.00 98.25 88 GLY A O 1
ATOM 693 N N . ILE A 1 89 ? -7.717 -0.871 7.568 1.00 98.50 89 ILE A N 1
ATOM 694 C CA . ILE A 1 89 ? -6.671 -1.464 6.727 1.00 98.50 89 ILE A CA 1
ATOM 695 C C . ILE A 1 89 ? -5.372 -0.661 6.841 1.00 98.50 89 ILE A C 1
ATOM 697 O O . ILE A 1 89 ? -5.406 0.568 6.876 1.00 98.50 89 ILE A O 1
ATOM 701 N N . ILE A 1 90 ? -4.237 -1.360 6.909 1.00 98.00 90 ILE A N 1
ATOM 702 C CA . ILE A 1 90 ? -2.891 -0.772 6.982 1.00 98.00 90 ILE A CA 1
ATOM 703 C C . ILE A 1 90 ? -2.006 -1.397 5.904 1.00 98.00 90 ILE A C 1
ATOM 705 O O . ILE A 1 90 ? -1.978 -2.624 5.764 1.00 98.00 90 ILE A O 1
ATOM 709 N N . GLY A 1 91 ? -1.246 -0.566 5.189 1.00 97.19 91 GLY A N 1
ATOM 710 C CA . GLY A 1 91 ? -0.275 -1.040 4.209 1.00 97.19 91 GLY A CA 1
ATOM 711 C C . GLY A 1 91 ? 0.375 0.054 3.371 1.00 97.19 91 GLY A C 1
ATOM 712 O O . GLY A 1 91 ? 0.592 1.164 3.845 1.00 97.19 91 GLY A O 1
ATOM 713 N N . ASP A 1 92 ? 0.691 -0.289 2.129 1.00 96.69 92 ASP A N 1
ATOM 714 C CA . ASP A 1 92 ? 1.248 0.585 1.094 1.00 96.69 92 ASP A CA 1
ATOM 715 C C . ASP A 1 92 ? 0.200 0.837 -0.012 1.00 96.69 92 ASP A C 1
ATOM 717 O O . ASP A 1 92 ? -1.000 0.953 0.271 1.00 96.69 92 ASP A O 1
ATOM 721 N N . ASP A 1 93 ? 0.618 0.910 -1.281 1.00 97.00 93 ASP A N 1
ATOM 722 C CA . ASP A 1 93 ? -0.284 1.014 -2.431 1.00 97.00 93 ASP A CA 1
ATOM 723 C C . ASP A 1 93 ? -1.341 -0.101 -2.435 1.00 97.00 93 ASP A C 1
ATOM 725 O O . ASP A 1 93 ? -2.487 0.135 -2.820 1.00 97.00 93 ASP A O 1
ATOM 729 N N . LEU A 1 94 ? -1.001 -1.307 -1.957 1.00 97.75 94 LEU A N 1
ATOM 730 C CA . LEU A 1 94 ? -1.930 -2.434 -1.903 1.00 97.75 94 LEU A CA 1
ATOM 731 C C . LEU A 1 94 ? -3.110 -2.152 -0.974 1.00 97.75 94 LEU A C 1
ATOM 733 O O . LEU A 1 94 ? -4.231 -2.567 -1.281 1.00 97.75 94 LEU A O 1
ATOM 737 N N . ALA A 1 95 ? -2.898 -1.430 0.130 1.00 97.94 95 ALA A N 1
ATOM 738 C CA . ALA A 1 95 ? -3.978 -1.032 1.027 1.00 97.94 95 ALA A CA 1
ATOM 739 C C . ALA A 1 95 ? -4.903 -0.010 0.356 1.00 97.94 95 ALA A C 1
ATOM 741 O O . ALA A 1 95 ? -6.125 -0.169 0.407 1.00 97.94 95 ALA A O 1
ATOM 742 N N . LEU A 1 96 ? -4.337 0.978 -0.345 1.00 97.62 96 LEU A N 1
ATOM 743 C CA . LEU A 1 96 ? -5.114 1.963 -1.103 1.00 97.62 96 LEU A CA 1
ATOM 744 C C . LEU A 1 96 ? -5.939 1.294 -2.211 1.00 97.62 96 LEU A C 1
ATOM 746 O O . LEU A 1 96 ? -7.152 1.485 -2.290 1.00 97.62 96 LEU A O 1
ATOM 750 N N . ILE A 1 97 ? -5.316 0.446 -3.031 1.00 97.69 97 ILE A N 1
ATOM 751 C CA . ILE A 1 97 ? -6.002 -0.289 -4.102 1.00 97.69 97 ILE A CA 1
ATOM 752 C C . ILE A 1 97 ? -7.107 -1.175 -3.518 1.00 97.69 97 ILE A C 1
ATOM 754 O O . ILE A 1 97 ? -8.226 -1.197 -4.033 1.00 97.69 97 ILE A O 1
ATOM 758 N N . THR A 1 98 ? -6.827 -1.886 -2.424 1.00 98.06 98 THR A N 1
ATOM 759 C CA . THR A 1 98 ? -7.804 -2.776 -1.784 1.00 98.06 98 THR A CA 1
ATOM 760 C C . THR A 1 98 ? -9.000 -1.996 -1.251 1.00 98.06 98 THR A C 1
ATOM 762 O O . THR A 1 98 ? -10.140 -2.351 -1.557 1.00 98.06 98 THR A O 1
ATOM 765 N N . ALA A 1 99 ? -8.759 -0.903 -0.521 1.00 97.12 99 ALA A N 1
ATOM 766 C CA . ALA A 1 99 ? -9.815 -0.062 0.033 1.00 97.12 99 ALA A CA 1
ATOM 767 C C . ALA A 1 99 ? -10.669 0.597 -1.058 1.00 97.12 99 ALA A C 1
ATOM 769 O O . ALA A 1 99 ? -11.896 0.595 -0.966 1.00 97.12 99 ALA A O 1
ATOM 770 N N . ALA A 1 100 ? -10.042 1.070 -2.139 1.00 96.00 100 ALA A N 1
ATOM 771 C CA . ALA A 1 100 ? -10.736 1.641 -3.291 1.00 96.00 100 ALA A CA 1
ATOM 772 C C . ALA A 1 100 ? -11.685 0.642 -3.972 1.00 96.00 100 ALA A C 1
ATOM 774 O O . ALA A 1 100 ? -12.728 1.012 -4.507 1.00 96.00 100 ALA A O 1
ATOM 775 N N . ARG A 1 101 ? -11.322 -0.644 -3.990 1.00 95.69 101 ARG A N 1
ATOM 776 C CA . ARG A 1 101 ? -12.100 -1.695 -4.662 1.00 95.69 101 ARG A CA 1
ATOM 777 C C . ARG A 1 101 ? -13.087 -2.401 -3.735 1.00 95.69 101 ARG A C 1
ATOM 779 O O . ARG A 1 101 ? -13.981 -3.083 -4.242 1.00 95.69 101 ARG A O 1
ATOM 786 N N . ARG A 1 102 ? -12.929 -2.288 -2.414 1.00 94.69 102 ARG A N 1
ATOM 787 C CA . ARG A 1 102 ? -13.805 -2.871 -1.385 1.00 94.69 102 ARG A CA 1
ATOM 788 C C . ARG A 1 102 ? -14.141 -1.802 -0.337 1.00 94.69 102 ARG A C 1
ATOM 790 O O . ARG A 1 102 ? -13.469 -1.737 0.690 1.00 94.69 102 ARG A O 1
ATOM 797 N N . PRO A 1 103 ? -15.181 -0.981 -0.574 1.00 88.50 103 PRO A N 1
ATOM 798 C CA . PRO A 1 103 ? -15.489 0.195 0.241 1.00 88.50 103 PRO A CA 1
ATOM 799 C C . PRO A 1 103 ? -16.208 -0.178 1.552 1.00 88.50 103 PRO A C 1
ATOM 801 O O . PRO A 1 103 ? -17.356 0.192 1.781 1.00 88.50 103 PRO A O 1
ATOM 804 N N . HIS A 1 104 ? -15.539 -0.949 2.409 1.00 92.00 104 HIS A N 1
ATOM 805 C CA . HIS A 1 104 ? -16.029 -1.355 3.734 1.00 92.00 104 HIS A CA 1
ATOM 806 C C . HIS A 1 104 ? -15.076 -0.970 4.872 1.00 92.00 104 HIS A C 1
ATOM 808 O O . HIS A 1 104 ? -15.351 -1.254 6.034 1.00 92.00 104 HIS A O 1
ATOM 814 N N . PHE A 1 105 ? -13.952 -0.333 4.547 1.00 96.38 105 PHE A N 1
ATOM 815 C CA . PHE A 1 105 ? -12.996 0.147 5.535 1.00 96.38 105 PHE A CA 1
ATOM 816 C C . PHE A 1 105 ? -13.381 1.556 5.972 1.00 96.38 105 PHE A C 1
ATOM 818 O O . PHE A 1 105 ? -13.556 2.431 5.129 1.00 96.38 105 PHE A O 1
ATOM 825 N N . ILE A 1 106 ? -13.481 1.782 7.280 1.00 96.62 106 ILE A N 1
ATOM 826 C CA . ILE A 1 106 ? -13.731 3.120 7.837 1.00 96.62 106 ILE A CA 1
ATOM 827 C C . ILE A 1 106 ? -12.429 3.885 8.107 1.00 96.62 106 ILE A C 1
ATOM 829 O O . ILE A 1 106 ? -12.445 5.102 8.269 1.00 96.62 106 ILE A O 1
ATOM 833 N N . ALA A 1 107 ? -11.297 3.178 8.134 1.00 97.31 107 ALA A N 1
ATOM 834 C CA . ALA A 1 107 ? -9.967 3.735 8.342 1.00 97.31 107 ALA A CA 1
ATOM 835 C C . ALA A 1 107 ? -8.964 3.069 7.395 1.00 97.31 107 ALA A C 1
ATOM 837 O O . ALA A 1 107 ? -8.876 1.840 7.340 1.00 97.31 107 ALA A O 1
ATOM 838 N N . VAL A 1 108 ? -8.211 3.878 6.654 1.00 98.06 108 VAL A N 1
ATOM 839 C CA . VAL A 1 108 ? -7.198 3.414 5.696 1.00 98.06 108 VAL A CA 1
ATOM 840 C C . VAL A 1 108 ? -5.890 4.111 6.026 1.00 98.06 108 VAL A C 1
ATOM 842 O O . VAL A 1 108 ? -5.794 5.318 5.869 1.00 98.06 108 VAL A O 1
ATOM 845 N N . GLN A 1 109 ? -4.880 3.374 6.470 1.00 98.00 109 GLN A N 1
ATOM 846 C CA . GLN A 1 109 ? -3.549 3.921 6.716 1.00 98.00 109 GLN A CA 1
ATOM 847 C C . GLN A 1 109 ? -2.589 3.433 5.632 1.00 98.00 109 GLN A C 1
ATOM 849 O O . GLN A 1 109 ? -2.442 2.222 5.448 1.00 98.00 109 GLN A O 1
ATOM 854 N N . ALA A 1 110 ? -1.915 4.359 4.948 1.00 97.81 110 ALA A N 1
ATOM 855 C CA . ALA A 1 110 ? -0.941 4.014 3.920 1.00 97.81 110 ALA A CA 1
ATOM 856 C C . ALA A 1 110 ? 0.395 4.758 4.064 1.00 97.81 110 ALA A C 1
ATOM 858 O O . ALA A 1 110 ? 0.438 5.954 4.356 1.00 97.81 110 ALA A O 1
ATOM 859 N N . ALA A 1 111 ? 1.490 4.035 3.834 1.00 95.62 111 ALA A N 1
ATOM 860 C CA . ALA A 1 111 ? 2.860 4.542 3.855 1.00 95.62 111 ALA A CA 1
ATOM 861 C C . ALA A 1 111 ? 3.721 3.796 2.821 1.00 95.62 111 ALA A C 1
ATOM 863 O O . ALA A 1 111 ? 3.423 2.655 2.486 1.00 95.62 111 ALA A O 1
ATOM 864 N N . GLY A 1 112 ? 4.810 4.408 2.343 1.00 93.56 112 GLY A N 1
ATOM 865 C CA . GLY A 1 112 ? 5.782 3.716 1.480 1.00 93.56 112 GLY A CA 1
ATOM 866 C C . GLY A 1 112 ? 5.232 3.307 0.107 1.00 93.56 112 GLY A C 1
ATOM 867 O O . GLY A 1 112 ? 5.375 2.157 -0.298 1.00 93.56 112 GLY A O 1
ATOM 868 N N . LEU A 1 113 ? 4.594 4.248 -0.594 1.00 96.69 113 LEU A N 1
ATOM 869 C CA . LEU A 1 113 ? 3.906 4.019 -1.868 1.00 96.69 113 LEU A CA 1
ATOM 870 C C . LEU A 1 113 ? 4.896 3.805 -3.026 1.00 96.69 113 LEU A C 1
ATOM 872 O O . LEU A 1 113 ? 5.355 4.761 -3.649 1.00 96.69 113 LEU A O 1
ATOM 876 N N . THR A 1 114 ? 5.241 2.548 -3.293 1.00 95.88 114 THR A N 1
ATOM 877 C CA . THR A 1 114 ? 6.196 2.150 -4.336 1.00 95.88 114 THR A CA 1
ATOM 878 C C . THR A 1 114 ? 5.596 2.283 -5.734 1.00 95.88 114 THR A C 1
ATOM 880 O O . THR A 1 114 ? 6.300 2.668 -6.664 1.00 95.88 114 THR A O 1
ATOM 883 N N . PHE A 1 115 ? 4.307 1.976 -5.913 1.00 97.94 115 PHE A N 1
ATOM 884 C CA . PHE A 1 115 ? 3.670 1.996 -7.238 1.00 97.94 115 PHE A CA 1
ATOM 885 C C . PHE A 1 115 ? 3.271 3.389 -7.716 1.00 97.94 115 PHE A C 1
ATOM 887 O O . PHE A 1 115 ? 3.138 3.610 -8.923 1.00 97.94 115 PHE A O 1
ATOM 894 N N . TYR A 1 116 ? 3.104 4.332 -6.793 1.00 98.12 116 TYR A N 1
ATOM 895 C CA . TYR A 1 116 ? 2.737 5.703 -7.109 1.00 98.12 116 TYR A CA 1
ATOM 896 C C . TYR A 1 116 ? 3.762 6.382 -8.028 1.00 98.12 116 TYR A C 1
ATOM 898 O O . TYR A 1 116 ? 4.897 6.663 -7.635 1.00 98.12 116 TYR A O 1
ATOM 906 N N . ARG A 1 117 ? 3.348 6.651 -9.277 1.00 97.88 117 ARG A N 1
ATOM 907 C CA . ARG A 1 117 ? 4.174 7.251 -10.338 1.00 97.88 117 ARG A CA 1
ATOM 908 C C . ARG A 1 117 ? 5.508 6.524 -10.543 1.00 97.88 117 ARG A C 1
ATOM 910 O O . ARG A 1 117 ? 6.530 7.155 -10.814 1.00 97.88 117 ARG A O 1
ATOM 917 N N . LEU A 1 118 ? 5.517 5.193 -10.449 1.00 98.12 118 LEU A N 1
ATOM 918 C CA . LEU A 1 118 ? 6.751 4.396 -10.415 1.00 98.12 118 LEU A CA 1
ATOM 919 C C . LEU A 1 118 ? 7.687 4.620 -11.627 1.00 98.12 118 LEU A C 1
ATOM 921 O O . LEU A 1 118 ? 8.908 4.673 -11.474 1.00 98.12 118 LEU A O 1
ATOM 925 N N . MET A 1 119 ? 7.140 4.849 -12.827 1.00 98.06 119 MET A N 1
ATOM 926 C CA . MET A 1 119 ? 7.944 5.172 -14.023 1.00 98.06 119 MET A CA 1
ATOM 927 C C . MET A 1 119 ? 8.708 6.500 -13.927 1.00 98.06 119 MET A C 1
ATOM 929 O O . MET A 1 119 ? 9.719 6.678 -14.610 1.00 98.06 119 MET A O 1
ATOM 933 N N . GLU A 1 120 ? 8.234 7.425 -13.098 1.00 98.19 120 GLU A N 1
ATOM 934 C CA . GLU A 1 120 ? 8.916 8.674 -12.780 1.00 98.19 120 GLU A CA 1
ATOM 935 C C . GLU A 1 120 ? 9.812 8.513 -11.547 1.00 98.19 120 GLU A C 1
ATOM 937 O O . GLU A 1 120 ? 10.949 8.984 -11.558 1.00 98.19 120 GLU A O 1
ATOM 942 N N . ALA A 1 121 ? 9.342 7.805 -10.513 1.00 98.06 121 ALA A N 1
ATOM 943 C CA . ALA A 1 121 ? 10.108 7.530 -9.298 1.00 98.06 121 ALA A CA 1
ATOM 944 C C . ALA A 1 121 ? 11.461 6.871 -9.603 1.00 98.06 121 ALA A C 1
ATOM 946 O O . ALA A 1 121 ? 12.481 7.300 -9.065 1.00 98.06 121 ALA A O 1
ATOM 947 N N . ARG A 1 122 ? 11.500 5.910 -10.539 1.00 97.62 122 ARG A N 1
ATOM 948 C CA . ARG A 1 122 ? 12.741 5.227 -10.952 1.00 97.62 122 ARG A CA 1
ATOM 949 C C . ARG A 1 122 ? 13.822 6.153 -11.513 1.00 97.62 122 ARG A C 1
ATOM 951 O O . ARG A 1 122 ? 14.980 5.773 -11.566 1.00 97.62 122 ARG A O 1
ATOM 958 N N . GLN A 1 123 ? 13.465 7.354 -11.967 1.00 97.75 123 GLN A N 1
ATOM 959 C CA . GLN A 1 123 ? 14.430 8.326 -12.493 1.00 97.75 123 GLN A CA 1
ATOM 960 C C . GLN A 1 123 ? 15.060 9.179 -11.381 1.00 97.75 123 GLN A C 1
ATOM 962 O O . GLN A 1 123 ? 15.947 9.984 -11.652 1.00 97.75 123 GLN A O 1
ATOM 967 N N . ARG A 1 124 ? 14.571 9.046 -10.142 1.00 97.56 124 ARG A N 1
ATOM 968 C CA . ARG A 1 124 ? 14.897 9.913 -9.002 1.00 97.56 124 ARG A CA 1
ATOM 969 C C . ARG A 1 124 ? 15.590 9.175 -7.855 1.00 97.56 124 ARG A C 1
ATOM 971 O O . ARG A 1 124 ? 15.976 9.815 -6.883 1.00 97.56 124 ARG A O 1
ATOM 978 N N . THR A 1 125 ? 15.717 7.853 -7.935 1.00 96.62 125 THR A N 1
ATOM 979 C CA . THR A 1 125 ? 16.336 7.024 -6.897 1.00 96.62 125 THR A CA 1
ATOM 980 C C . THR A 1 125 ? 16.972 5.777 -7.499 1.00 96.62 125 THR A C 1
ATOM 982 O O . THR A 1 125 ? 16.499 5.277 -8.517 1.00 96.62 125 THR A O 1
ATOM 985 N N . ASP A 1 126 ? 18.012 5.288 -6.833 1.00 96.81 126 ASP A N 1
ATOM 986 C CA . ASP A 1 126 ? 18.679 3.997 -7.024 1.00 96.81 126 ASP A CA 1
ATOM 987 C C . ASP A 1 126 ? 18.362 3.011 -5.877 1.00 96.81 126 ASP A C 1
ATOM 989 O O . ASP A 1 126 ? 18.985 1.956 -5.741 1.00 96.81 126 ASP A O 1
ATOM 993 N N . ALA A 1 127 ? 17.391 3.343 -5.019 1.00 96.31 127 ALA A N 1
ATOM 994 C CA . ALA A 1 127 ? 16.998 2.497 -3.903 1.00 96.31 127 ALA A CA 1
ATOM 995 C C . ALA A 1 127 ? 16.155 1.299 -4.369 1.00 96.31 127 ALA A C 1
ATOM 997 O O . ALA A 1 127 ? 15.198 1.430 -5.137 1.00 96.31 127 ALA A O 1
ATOM 998 N N . TYR A 1 128 ? 16.456 0.119 -3.829 1.00 96.38 128 TYR A N 1
ATOM 999 C CA . TYR A 1 128 ? 15.610 -1.062 -3.990 1.00 96.38 128 TYR A CA 1
ATOM 1000 C C . TYR A 1 128 ? 14.315 -0.925 -3.160 1.00 96.38 128 TYR A C 1
ATOM 1002 O O . TYR A 1 128 ? 14.363 -0.406 -2.042 1.00 96.38 128 TYR A O 1
ATOM 1010 N N . PRO A 1 129 ? 13.158 -1.395 -3.670 1.00 96.38 129 PRO A N 1
ATOM 1011 C CA . PRO A 1 129 ? 13.007 -2.210 -4.881 1.00 96.38 129 PRO A CA 1
ATOM 1012 C C . PRO A 1 129 ? 12.886 -1.424 -6.194 1.00 96.38 129 PRO A C 1
ATOM 1014 O O . PRO A 1 129 ? 12.882 -2.041 -7.251 1.00 96.38 129 PRO A O 1
ATOM 1017 N N . ILE A 1 130 ? 12.798 -0.091 -6.167 1.00 98.00 130 ILE A N 1
ATOM 1018 C CA . ILE A 1 130 ? 12.576 0.722 -7.376 1.00 98.00 130 ILE A CA 1
ATOM 1019 C C . ILE A 1 130 ? 13.698 0.517 -8.410 1.00 98.00 130 ILE A C 1
ATOM 1021 O O . ILE A 1 130 ? 13.408 0.445 -9.605 1.00 98.00 130 ILE A O 1
ATOM 1025 N N . GLU A 1 131 ? 14.947 0.339 -7.970 1.00 98.06 131 GLU A N 1
ATOM 1026 C CA . GLU A 1 131 ? 16.079 0.079 -8.876 1.00 98.06 131 GLU A CA 1
ATOM 1027 C C . GLU A 1 131 ? 15.941 -1.224 -9.682 1.00 98.06 131 GLU A C 1
ATOM 1029 O O . GLU A 1 131 ? 16.450 -1.293 -10.798 1.00 98.06 131 GLU A O 1
ATOM 1034 N N . GLU A 1 132 ? 15.149 -2.209 -9.231 1.00 98.31 132 GLU A N 1
ATOM 1035 C CA . GLU A 1 132 ? 14.865 -3.417 -10.031 1.00 98.31 132 GLU A CA 1
ATOM 1036 C C . GLU A 1 132 ? 14.252 -3.062 -11.390 1.00 98.31 132 GLU A C 1
ATOM 1038 O O . GLU A 1 132 ? 14.497 -3.738 -12.391 1.00 98.31 132 GLU A O 1
ATOM 1043 N N . LEU A 1 133 ? 13.473 -1.978 -11.443 1.00 98.12 133 LEU A N 1
ATOM 1044 C CA . LEU A 1 133 ? 12.871 -1.487 -12.674 1.00 98.12 133 LEU A CA 1
ATOM 1045 C C . LEU A 1 133 ? 13.919 -0.914 -13.632 1.00 98.12 133 LEU A C 1
ATOM 1047 O O . LEU A 1 133 ? 13.828 -1.125 -14.842 1.00 98.12 133 LEU A O 1
ATOM 1051 N N . ASN A 1 134 ? 14.916 -0.203 -13.104 1.00 98.38 134 ASN A N 1
ATOM 1052 C CA . ASN A 1 134 ? 16.030 0.301 -13.900 1.00 98.38 134 ASN A CA 1
ATOM 1053 C C . ASN A 1 134 ? 16.917 -0.852 -14.386 1.00 98.38 134 ASN A C 1
ATOM 1055 O O . ASN A 1 134 ? 17.298 -0.856 -15.556 1.00 98.38 134 ASN A O 1
ATOM 1059 N N . ASP A 1 135 ? 17.1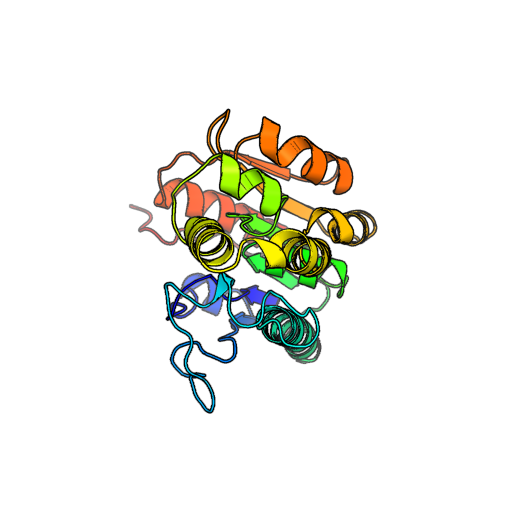71 -1.857 -13.545 1.00 98.06 135 ASP A N 1
ATOM 1060 C CA . ASP A 1 135 ? 17.881 -3.083 -13.925 1.00 98.06 135 ASP A CA 1
ATOM 1061 C C . ASP A 1 135 ? 17.174 -3.816 -15.073 1.00 98.06 135 ASP A C 1
ATOM 1063 O O . ASP A 1 135 ? 17.802 -4.150 -16.083 1.00 98.06 135 ASP A O 1
ATOM 1067 N N . HIS A 1 136 ? 15.853 -3.991 -14.972 1.00 98.06 136 HIS A N 1
ATOM 1068 C CA . HIS A 1 136 ? 15.043 -4.628 -16.014 1.00 98.06 136 HIS A CA 1
ATOM 1069 C C . HIS A 1 136 ? 15.044 -3.835 -17.321 1.00 98.06 136 HIS A C 1
ATOM 1071 O O . HIS A 1 136 ? 15.291 -4.405 -18.381 1.0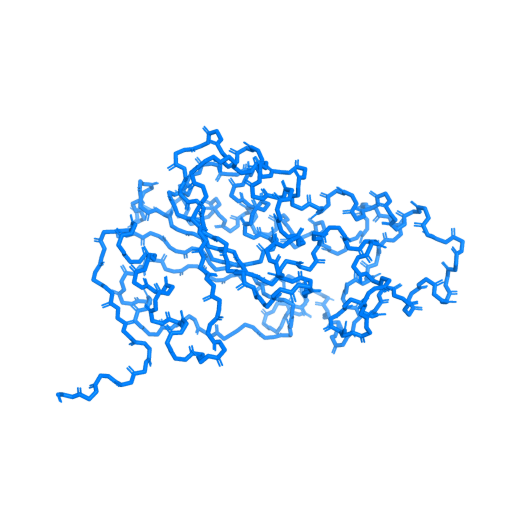0 98.06 136 HIS A O 1
ATOM 1077 N N . LEU A 1 137 ? 14.835 -2.516 -17.275 1.00 98.12 137 LEU A N 1
ATOM 1078 C CA . LEU A 1 137 ? 14.820 -1.679 -18.482 1.00 98.12 137 LEU A CA 1
ATOM 1079 C C . LEU A 1 137 ? 16.211 -1.497 -19.106 1.00 98.12 137 LEU A C 1
ATOM 1081 O O . LEU A 1 137 ? 16.311 -1.268 -20.308 1.00 98.12 137 LEU A O 1
ATOM 1085 N N . ARG A 1 138 ? 17.289 -1.637 -18.327 1.00 98.12 1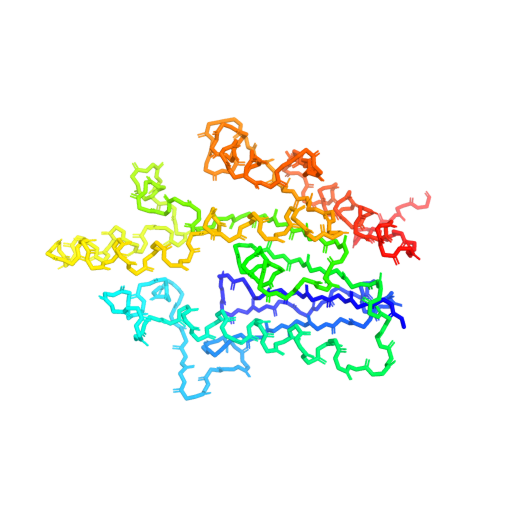38 ARG A N 1
ATOM 1086 C CA . ARG A 1 138 ? 18.660 -1.682 -18.853 1.00 98.12 138 ARG A CA 1
ATOM 1087 C C . ARG A 1 138 ? 18.921 -2.980 -19.615 1.00 98.12 138 ARG A C 1
ATOM 1089 O O . ARG A 1 138 ? 19.578 -2.947 -20.652 1.00 98.12 138 ARG A O 1
ATOM 1096 N N . ALA A 1 139 ? 18.400 -4.105 -19.122 1.00 97.94 139 ALA A N 1
ATOM 1097 C CA . ALA A 1 139 ? 18.491 -5.400 -19.794 1.00 97.94 139 ALA A CA 1
ATOM 1098 C C . ALA A 1 139 ? 17.549 -5.508 -21.009 1.00 97.94 139 ALA A C 1
ATOM 1100 O O . ALA A 1 139 ? 17.895 -6.149 -22.002 1.00 97.94 139 ALA A O 1
ATOM 1101 N N . TYR A 1 140 ? 16.379 -4.865 -20.947 1.00 97.56 140 TYR A N 1
ATOM 1102 C CA . TYR A 1 140 ? 15.314 -4.972 -21.946 1.00 97.56 140 TYR A CA 1
ATOM 1103 C C . TYR A 1 140 ? 14.728 -3.594 -22.323 1.00 97.56 140 TYR A C 1
ATOM 1105 O O . TYR A 1 140 ? 13.552 -3.327 -22.059 1.00 97.56 140 TYR A O 1
ATOM 1113 N N . PRO A 1 141 ? 15.505 -2.706 -22.969 1.00 97.50 141 PRO A N 1
ATOM 1114 C CA . PRO A 1 141 ? 15.085 -1.325 -23.241 1.00 97.50 141 PRO A CA 1
ATOM 1115 C C . PRO A 1 141 ? 13.820 -1.226 -24.105 1.00 97.50 141 PRO A C 1
ATOM 1117 O O . PRO A 1 141 ? 12.956 -0.388 -23.846 1.00 97.50 141 PRO A O 1
ATOM 1120 N N . ASP A 1 142 ? 13.644 -2.143 -25.061 1.00 98.25 142 ASP A N 1
ATOM 1121 C CA . ASP A 1 142 ? 12.471 -2.190 -25.948 1.00 98.25 142 ASP A CA 1
ATOM 1122 C C . ASP A 1 142 ? 11.157 -2.518 -25.209 1.00 98.25 142 ASP A C 1
ATOM 1124 O O . ASP A 1 142 ? 10.069 -2.432 -25.783 1.00 98.25 142 ASP A O 1
ATOM 1128 N N . ARG A 1 143 ? 11.223 -2.907 -23.927 1.00 97.62 143 ARG A N 1
ATOM 1129 C CA . ARG A 1 143 ? 10.051 -3.233 -23.100 1.00 97.62 143 ARG A CA 1
ATOM 1130 C C . ARG A 1 143 ? 9.462 -2.032 -22.368 1.00 97.62 143 ARG A C 1
ATOM 1132 O O . ARG A 1 143 ? 8.392 -2.177 -21.782 1.00 97.62 143 ARG A O 1
ATOM 1139 N N . GLN A 1 144 ? 10.085 -0.852 -22.432 1.00 98.12 144 GLN A N 1
ATOM 1140 C CA . GLN A 1 144 ? 9.667 0.319 -21.652 1.00 98.12 144 GLN A CA 1
ATOM 1141 C C . GLN A 1 144 ? 8.171 0.644 -21.776 1.00 98.12 144 GLN A C 1
ATOM 1143 O O . GLN A 1 144 ? 7.502 0.849 -20.763 1.00 98.12 144 GLN A O 1
ATOM 1148 N N . ASP A 1 145 ? 7.624 0.643 -22.992 1.00 98.44 145 ASP A N 1
ATOM 1149 C CA . ASP A 1 145 ? 6.207 0.954 -23.202 1.00 98.44 145 ASP A CA 1
ATOM 1150 C C . ASP A 1 145 ? 5.282 -0.137 -22.650 1.00 98.44 145 ASP A C 1
ATOM 1152 O O . ASP A 1 145 ? 4.181 0.154 -22.184 1.00 98.44 145 ASP A O 1
ATOM 1156 N N . ALA A 1 146 ? 5.707 -1.402 -22.703 1.00 98.56 146 ALA A N 1
ATOM 1157 C CA . ALA A 1 146 ? 4.946 -2.518 -22.149 1.00 98.56 146 ALA A CA 1
ATOM 1158 C C . ALA A 1 146 ? 4.900 -2.447 -20.620 1.00 98.56 146 ALA A C 1
ATOM 1160 O O . ALA A 1 146 ? 3.819 -2.475 -20.036 1.00 98.56 146 ALA A O 1
ATOM 1161 N N . VAL A 1 147 ? 6.058 -2.220 -20.003 1.00 98.62 147 VAL A N 1
ATOM 1162 C CA . VAL A 1 147 ? 6.211 -1.989 -18.564 1.00 98.62 147 VAL A CA 1
ATOM 1163 C C . VAL A 1 147 ? 5.361 -0.809 -18.095 1.00 98.62 147 VAL A C 1
ATOM 1165 O O . VAL A 1 147 ? 4.608 -0.937 -17.131 1.00 98.62 147 VAL A O 1
ATOM 1168 N N . ALA A 1 148 ? 5.417 0.329 -18.795 1.00 98.50 148 ALA A N 1
ATOM 1169 C CA . ALA A 1 148 ? 4.635 1.512 -18.444 1.00 98.50 148 ALA A CA 1
ATOM 1170 C C . ALA A 1 148 ? 3.121 1.242 -18.485 1.00 98.50 148 ALA A C 1
ATOM 1172 O O . ALA A 1 148 ? 2.397 1.661 -17.581 1.00 98.50 148 ALA A O 1
ATOM 1173 N N . ARG A 1 149 ? 2.639 0.501 -19.496 1.00 98.31 149 ARG A N 1
ATOM 1174 C CA . ARG A 1 149 ? 1.227 0.091 -19.584 1.00 98.31 149 ARG A CA 1
ATOM 1175 C C . ARG A 1 149 ? 0.817 -0.819 -18.432 1.00 98.31 149 ARG A C 1
ATOM 1177 O O . ARG A 1 149 ? -0.270 -0.634 -17.892 1.00 98.31 149 ARG A O 1
ATOM 1184 N N . THR A 1 150 ? 1.663 -1.777 -18.056 1.00 98.62 150 THR A N 1
ATOM 1185 C CA . THR A 1 150 ? 1.397 -2.655 -16.911 1.00 98.62 150 THR A CA 1
ATOM 1186 C C . THR A 1 150 ? 1.329 -1.852 -15.619 1.00 98.62 150 THR A C 1
ATOM 1188 O O . THR A 1 150 ? 0.328 -1.933 -14.912 1.00 98.62 150 THR A O 1
ATOM 1191 N N . LEU A 1 151 ? 2.345 -1.034 -15.327 1.00 98.31 151 LEU A N 1
ATOM 1192 C CA . LEU A 1 151 ? 2.434 -0.270 -14.079 1.00 98.31 151 LEU A CA 1
ATOM 1193 C C . LEU A 1 151 ? 1.303 0.751 -13.912 1.00 98.31 151 LEU A C 1
ATOM 1195 O O . LEU A 1 151 ? 0.846 0.962 -12.792 1.00 98.31 151 LEU A O 1
ATOM 1199 N N . ALA A 1 152 ? 0.784 1.320 -15.004 1.00 97.81 152 ALA A N 1
ATOM 1200 C CA . ALA A 1 152 ? -0.367 2.222 -14.950 1.00 97.81 152 ALA A CA 1
ATOM 1201 C C . ALA A 1 152 ? -1.614 1.580 -14.304 1.00 97.81 152 ALA A C 1
ATOM 1203 O O . ALA A 1 152 ? -2.437 2.294 -13.730 1.00 97.81 152 ALA A O 1
ATOM 1204 N N . LEU A 1 153 ? -1.753 0.248 -14.354 1.00 97.88 153 LEU A N 1
ATOM 1205 C CA . LEU A 1 153 ? -2.861 -0.483 -13.724 1.00 97.88 153 LEU A CA 1
ATOM 1206 C C . LEU A 1 153 ? -2.737 -0.606 -12.199 1.00 97.88 153 LEU A C 1
ATOM 1208 O O . LEU A 1 153 ? -3.712 -0.994 -11.557 1.00 97.88 153 LEU A O 1
ATOM 1212 N N . PHE A 1 154 ? -1.554 -0.329 -11.650 1.00 97.81 154 PHE A N 1
ATOM 1213 C CA . PHE A 1 154 ? -1.232 -0.468 -10.228 1.00 97.81 154 PHE A CA 1
ATOM 1214 C C . PHE A 1 154 ? -0.913 0.874 -9.567 1.00 97.81 154 PHE A C 1
ATOM 1216 O O . PHE A 1 154 ? -0.695 0.910 -8.360 1.00 97.81 154 PHE A O 1
ATOM 1223 N N . ASP A 1 155 ? -0.903 1.975 -10.324 1.00 98.06 155 ASP A N 1
ATOM 1224 C CA . ASP A 1 155 ? -0.730 3.304 -9.747 1.00 98.06 155 ASP A CA 1
ATOM 1225 C C . ASP A 1 155 ? -1.952 3.645 -8.866 1.00 98.06 155 ASP A C 1
ATOM 1227 O O . ASP A 1 155 ? -3.075 3.736 -9.386 1.00 98.06 155 ASP A O 1
ATOM 1231 N N . PRO A 1 156 ? -1.779 3.850 -7.543 1.00 96.94 156 PRO A N 1
ATOM 1232 C CA . PRO A 1 156 ? -2.884 4.157 -6.640 1.00 96.94 156 PRO A CA 1
ATOM 1233 C C . PRO A 1 156 ? -3.672 5.404 -7.060 1.00 96.94 156 PRO A C 1
ATOM 1235 O O . PRO A 1 156 ? -4.868 5.478 -6.765 1.00 96.94 156 PRO A O 1
ATOM 1238 N N . LEU A 1 157 ? -3.071 6.348 -7.796 1.00 97.06 157 LEU A N 1
ATOM 1239 C CA . LEU A 1 157 ? -3.748 7.560 -8.264 1.00 97.06 157 LEU A CA 1
ATOM 1240 C C . LEU A 1 157 ? -5.004 7.252 -9.098 1.00 97.06 157 LEU A C 1
ATOM 1242 O O . LEU A 1 157 ? -5.990 7.982 -9.017 1.00 97.06 157 LEU A O 1
ATOM 1246 N N . HIS A 1 158 ? -5.018 6.137 -9.835 1.00 96.00 158 HIS A N 1
ATOM 1247 C CA . HIS A 1 158 ? -6.168 5.694 -10.635 1.00 96.00 158 HIS A CA 1
ATOM 1248 C C . HIS A 1 158 ? -7.261 4.976 -9.823 1.00 96.00 158 HIS A C 1
ATOM 1250 O O . HIS A 1 158 ? -8.255 4.505 -10.384 1.00 96.00 158 HIS A O 1
ATOM 1256 N N . HIS A 1 159 ? -7.079 4.834 -8.511 1.00 95.19 159 HIS A N 1
ATOM 1257 C CA . HIS A 1 159 ? -7.968 4.066 -7.640 1.00 95.19 159 HIS A CA 1
ATOM 1258 C C . HIS A 1 159 ? -8.524 4.896 -6.486 1.00 95.19 159 HIS A C 1
ATOM 1260 O O . HIS A 1 159 ? -9.692 4.737 -6.133 1.00 95.19 159 HIS A O 1
ATOM 1266 N N . VAL A 1 160 ? -7.710 5.780 -5.907 1.00 94.38 160 VAL A N 1
ATOM 1267 C CA . VAL A 1 160 ? -8.019 6.441 -4.633 1.00 94.38 160 VAL A CA 1
ATOM 1268 C C . VAL A 1 160 ? -9.272 7.318 -4.632 1.00 94.38 160 VAL A C 1
ATOM 1270 O O . VAL A 1 160 ? -9.868 7.490 -3.571 1.00 94.38 160 VAL A O 1
ATOM 1273 N N . SER A 1 161 ? -9.744 7.799 -5.786 1.00 90.88 161 SER A N 1
ATOM 1274 C CA . SER A 1 161 ? -11.009 8.547 -5.869 1.00 90.88 161 SER A CA 1
ATOM 1275 C C . SER A 1 161 ? -12.207 7.739 -5.352 1.00 90.88 161 SER A C 1
ATOM 1277 O O . SER A 1 161 ? -13.139 8.306 -4.790 1.00 90.88 161 SER A O 1
ATOM 1279 N N . GLN A 1 162 ? -12.157 6.406 -5.448 1.00 89.94 162 GLN A N 1
ATOM 1280 C CA . GLN A 1 162 ? -13.200 5.531 -4.907 1.00 89.94 162 GLN A CA 1
ATOM 1281 C C . GLN A 1 162 ? -13.189 5.481 -3.374 1.00 89.94 162 GLN A C 1
ATOM 1283 O O . GLN A 1 162 ? -14.240 5.288 -2.765 1.00 89.94 162 GLN A O 1
ATOM 1288 N N . ILE A 1 163 ? -12.030 5.696 -2.741 1.00 88.81 163 ILE A N 1
ATOM 1289 C CA . ILE A 1 163 ? -11.925 5.828 -1.280 1.00 88.81 163 ILE A CA 1
ATOM 1290 C C . ILE A 1 163 ? -12.586 7.132 -0.838 1.00 88.81 163 ILE A C 1
ATOM 1292 O O . ILE A 1 163 ? -13.362 7.112 0.108 1.00 88.81 163 ILE A O 1
ATOM 1296 N N . ALA A 1 164 ? -12.334 8.234 -1.551 1.00 75.62 164 ALA A N 1
ATOM 1297 C CA . ALA A 1 164 ? -12.896 9.551 -1.239 1.00 75.62 164 ALA A CA 1
ATOM 1298 C C . ALA A 1 164 ? -14.435 9.563 -1.251 1.00 75.62 164 ALA A C 1
ATOM 1300 O O . ALA A 1 164 ? -15.071 10.284 -0.488 1.00 75.62 164 ALA A O 1
ATOM 1301 N N . THR A 1 165 ? -15.044 8.749 -2.119 1.00 69.88 165 THR A N 1
ATOM 1302 C CA . THR A 1 165 ? -16.507 8.587 -2.177 1.00 69.88 165 THR A CA 1
ATOM 1303 C C . THR A 1 165 ? -17.071 7.650 -1.107 1.00 69.88 165 THR A C 1
ATOM 1305 O O . THR A 1 165 ? -18.285 7.615 -0.902 1.00 69.88 165 THR A O 1
ATOM 1308 N N . ALA A 1 166 ? -16.217 6.874 -0.439 1.00 74.81 166 ALA A N 1
ATOM 1309 C CA . ALA A 1 166 ? -16.600 6.020 0.674 1.00 74.81 166 ALA A CA 1
ATOM 1310 C C . ALA A 1 166 ? -16.511 6.798 1.998 1.00 74.81 166 ALA A C 1
ATOM 1312 O O . ALA A 1 166 ? -15.803 7.792 2.110 1.00 74.81 166 ALA A O 1
ATOM 1313 N N . LEU A 1 167 ? -17.183 6.317 3.047 1.00 74.00 167 LEU A N 1
ATOM 1314 C CA . LEU A 1 167 ? -17.099 6.892 4.403 1.00 74.00 167 LEU A CA 1
ATOM 1315 C C . LEU A 1 167 ? -15.764 6.568 5.112 1.00 74.00 167 LEU A C 1
ATOM 1317 O O . LEU A 1 167 ? -15.706 6.490 6.338 1.00 74.00 167 LEU A O 1
ATOM 1321 N N . ALA A 1 168 ? -14.704 6.319 4.344 1.00 85.50 168 ALA A N 1
ATOM 1322 C CA . ALA A 1 168 ? -13.386 5.988 4.852 1.00 85.50 168 ALA A CA 1
ATOM 1323 C C . ALA A 1 168 ? -12.636 7.266 5.241 1.00 85.50 168 ALA A C 1
ATOM 1325 O O . ALA A 1 168 ? -12.654 8.245 4.500 1.00 85.50 168 ALA A O 1
ATOM 1326 N N . ALA A 1 169 ? -11.922 7.239 6.365 1.00 90.62 169 ALA A N 1
ATOM 1327 C CA . ALA A 1 169 ? -10.915 8.242 6.696 1.00 90.62 169 ALA A CA 1
ATOM 1328 C C . ALA A 1 169 ? -9.533 7.722 6.261 1.00 90.62 169 ALA A C 1
ATOM 1330 O O . ALA A 1 169 ? -9.012 6.814 6.916 1.00 90.62 169 ALA A O 1
ATOM 1331 N N . PRO A 1 170 ? -8.942 8.212 5.156 1.00 94.56 170 PRO A N 1
ATOM 1332 C CA . PRO A 1 170 ? -7.585 7.8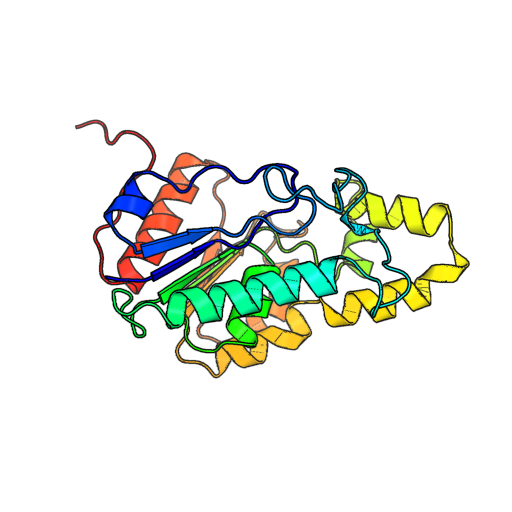51 4.781 1.00 94.56 170 PRO A CA 1
ATOM 1333 C C . PRO A 1 170 ? -6.558 8.686 5.555 1.00 94.56 170 PRO A C 1
ATOM 1335 O O . PRO A 1 170 ? -6.730 9.891 5.718 1.00 94.56 170 PRO A O 1
ATOM 1338 N N . LEU A 1 171 ? -5.466 8.056 5.980 1.00 97.44 171 LEU A N 1
ATOM 1339 C CA . LEU A 1 171 ? -4.272 8.699 6.514 1.00 97.44 171 LEU A CA 1
ATOM 1340 C C . LEU A 1 171 ? -3.056 8.290 5.685 1.00 97.44 171 LEU A C 1
ATOM 1342 O O . LEU A 1 171 ? -2.781 7.099 5.517 1.00 97.44 171 LEU A O 1
ATOM 1346 N N . LEU A 1 172 ? -2.315 9.285 5.196 1.00 97.88 172 LEU A N 1
ATOM 1347 C CA . LEU A 1 172 ? -1.035 9.082 4.520 1.00 97.88 172 LEU A CA 1
ATOM 1348 C C . LEU A 1 172 ? 0.125 9.483 5.430 1.00 97.88 172 LEU A C 1
ATOM 1350 O O . LEU A 1 172 ? 0.163 10.604 5.948 1.00 97.88 172 LEU A O 1
ATOM 1354 N N . SER A 1 173 ? 1.096 8.584 5.580 1.00 97.75 173 SER A N 1
ATOM 1355 C CA . SER A 1 173 ? 2.394 8.923 6.162 1.00 97.75 173 SER A CA 1
ATOM 1356 C C . SER A 1 173 ? 3.257 9.634 5.119 1.00 97.75 173 SER A C 1
ATOM 1358 O O . SER A 1 173 ? 3.510 9.106 4.037 1.00 97.75 173 SER A O 1
ATOM 1360 N N . VAL A 1 174 ? 3.707 10.836 5.459 1.00 97.56 174 VAL A N 1
ATOM 1361 C CA . VAL A 1 174 ? 4.462 11.752 4.606 1.00 97.56 174 VAL A CA 1
ATOM 1362 C C . VAL A 1 174 ? 5.879 11.869 5.155 1.00 97.56 174 VAL A C 1
ATOM 1364 O O . VAL A 1 174 ? 6.064 12.198 6.325 1.00 97.56 174 VAL A O 1
ATOM 1367 N N . GLY A 1 175 ? 6.868 11.580 4.316 1.00 96.31 175 GLY A N 1
ATOM 1368 C CA . GLY A 1 175 ? 8.285 11.733 4.630 1.00 96.31 175 GLY A CA 1
ATOM 1369 C C . GLY A 1 175 ? 8.798 13.150 4.381 1.00 96.31 175 GLY A C 1
ATOM 1370 O O . GLY A 1 175 ? 8.036 14.120 4.320 1.00 96.31 175 GLY A O 1
ATOM 1371 N N . ASP A 1 176 ? 10.112 13.261 4.217 1.00 96.44 176 ASP A N 1
ATOM 1372 C CA . ASP A 1 176 ? 10.792 14.550 4.110 1.00 96.44 176 ASP A CA 1
ATOM 1373 C C . ASP A 1 176 ? 10.444 15.299 2.812 1.00 96.44 176 ASP A C 1
ATOM 1375 O O . ASP A 1 176 ? 10.250 14.662 1.766 1.00 96.44 176 ASP A O 1
ATOM 1379 N N . PRO A 1 177 ? 10.415 16.647 2.834 1.00 96.62 177 PRO A N 1
ATOM 1380 C CA . PRO A 1 177 ? 10.314 17.473 1.630 1.00 96.62 177 PRO A CA 1
ATOM 1381 C C . PRO A 1 177 ? 11.304 17.056 0.539 1.00 96.62 177 PRO A C 1
ATOM 1383 O O . PRO A 1 177 ? 12.480 16.813 0.804 1.00 96.62 177 PRO A O 1
ATOM 1386 N N . GLY A 1 178 ? 10.823 16.967 -0.702 1.00 94.81 178 GLY A N 1
ATOM 1387 C CA . GLY A 1 178 ? 11.632 16.562 -1.858 1.00 94.81 178 GLY A CA 1
ATOM 1388 C C . GLY A 1 178 ? 11.905 15.055 -2.002 1.00 94.81 178 GLY A C 1
ATOM 1389 O O . GLY A 1 178 ? 12.417 14.644 -3.044 1.00 94.81 178 GLY A O 1
ATOM 1390 N N . SER A 1 179 ? 11.539 14.221 -1.023 1.00 95.62 179 SER A N 1
ATOM 1391 C CA . SER A 1 179 ? 11.640 12.758 -1.135 1.00 95.62 179 SER A CA 1
ATOM 1392 C C . SER A 1 179 ? 10.478 12.145 -1.936 1.00 95.62 179 SER A C 1
ATOM 1394 O O . SER A 1 179 ? 9.444 12.780 -2.157 1.00 95.62 179 SER A O 1
ATOM 1396 N N . LEU A 1 180 ? 10.607 10.868 -2.322 1.00 96.25 180 LEU A N 1
ATOM 1397 C CA . LEU A 1 180 ? 9.532 10.083 -2.961 1.00 96.25 180 LEU A CA 1
ATOM 1398 C C . LEU A 1 180 ? 8.375 9.711 -2.012 1.00 96.25 180 LEU A C 1
ATOM 1400 O O . LEU A 1 180 ? 7.436 9.028 -2.407 1.00 96.25 180 LEU A O 1
ATOM 1404 N N . SER A 1 181 ? 8.416 10.168 -0.763 1.00 95.75 181 SER A N 1
ATOM 1405 C CA . SER A 1 181 ? 7.295 10.134 0.180 1.00 95.75 181 SER A CA 1
ATOM 1406 C C . SER A 1 181 ? 6.954 11.531 0.708 1.00 95.75 181 SER A C 1
ATOM 1408 O O . SER A 1 181 ? 6.128 11.664 1.609 1.00 95.75 181 SER A O 1
ATOM 1410 N N . GLY A 1 182 ? 7.578 12.575 0.157 1.00 97.19 182 GLY A N 1
ATOM 1411 C CA . GLY A 1 182 ? 7.425 13.952 0.597 1.00 97.19 182 GLY A CA 1
ATOM 1412 C C . GLY A 1 182 ? 6.085 14.574 0.198 1.00 97.19 182 GLY A C 1
ATOM 1413 O O . GLY A 1 182 ? 5.383 14.071 -0.689 1.00 97.19 182 GLY A O 1
ATOM 1414 N N . PRO A 1 183 ? 5.719 15.704 0.823 1.00 96.50 183 PRO A N 1
ATOM 1415 C CA . PRO A 1 183 ? 4.444 16.367 0.582 1.00 96.50 183 PRO A CA 1
ATOM 1416 C C . PRO A 1 183 ? 4.260 16.826 -0.867 1.00 96.50 183 PRO A C 1
ATOM 1418 O O . PRO A 1 183 ? 3.155 16.720 -1.390 1.00 96.50 183 PRO A O 1
ATOM 1421 N N . GLU A 1 184 ? 5.313 17.293 -1.543 1.00 96.56 184 GLU A N 1
ATOM 1422 C CA . GLU A 1 184 ? 5.224 17.732 -2.942 1.00 96.56 184 GLU A CA 1
ATOM 1423 C C . GLU A 1 184 ? 4.983 16.551 -3.887 1.00 96.56 184 GLU A C 1
ATOM 1425 O O . GLU A 1 184 ? 4.240 16.665 -4.863 1.00 96.56 184 GLU A O 1
ATOM 1430 N N . TRP A 1 185 ? 5.597 15.403 -3.588 1.00 97.62 185 TRP A N 1
ATOM 1431 C CA . TRP A 1 185 ? 5.429 14.182 -4.368 1.00 97.62 185 TRP A CA 1
ATOM 1432 C C . TRP A 1 185 ? 4.006 13.633 -4.232 1.00 97.62 185 TRP A C 1
ATOM 1434 O O . TRP A 1 185 ? 3.366 13.314 -5.240 1.00 97.62 185 TRP A O 1
ATOM 1444 N N . LEU A 1 186 ? 3.495 13.577 -2.998 1.00 97.38 186 LEU A N 1
ATOM 1445 C CA . LEU A 1 186 ? 2.186 13.014 -2.656 1.00 97.38 186 LEU A CA 1
ATOM 1446 C C . LEU A 1 186 ? 1.003 13.964 -2.902 1.00 97.38 186 LEU A C 1
ATOM 1448 O O . LEU A 1 186 ? -0.139 13.507 -2.875 1.00 97.38 186 LEU A O 1
ATOM 1452 N N . GLN A 1 187 ? 1.236 15.251 -3.183 1.00 96.56 187 GLN A N 1
ATOM 1453 C CA . GLN A 1 187 ? 0.163 16.238 -3.361 1.00 96.56 187 GLN A CA 1
ATOM 1454 C C . GLN A 1 187 ? -0.916 15.810 -4.377 1.00 96.56 187 GLN A C 1
ATOM 1456 O O . GLN A 1 187 ? -2.100 15.957 -4.045 1.00 96.56 187 GLN A O 1
ATOM 1461 N N . PRO A 1 188 ? -0.589 15.262 -5.569 1.00 97.19 188 PRO A N 1
ATOM 1462 C CA . PRO A 1 188 ? -1.621 14.857 -6.524 1.00 97.19 188 PRO A CA 1
ATOM 1463 C C . PRO A 1 188 ? -2.499 13.727 -5.986 1.00 97.19 188 PRO A C 1
ATOM 1465 O O . PRO A 1 188 ? -3.718 13.755 -6.150 1.00 97.19 188 PRO A O 1
ATOM 1468 N N . LEU A 1 189 ? -1.894 12.767 -5.280 1.00 96.50 189 LEU A N 1
ATOM 1469 C CA . LEU A 1 189 ? -2.607 11.672 -4.629 1.00 96.50 189 LEU A CA 1
ATOM 1470 C C . LEU A 1 189 ? -3.521 12.178 -3.507 1.00 96.50 189 LEU A C 1
ATOM 1472 O O . LEU A 1 189 ? -4.677 11.771 -3.432 1.00 96.50 189 LEU A O 1
ATOM 1476 N N . MET A 1 190 ? -3.031 13.098 -2.671 1.00 95.06 190 MET A N 1
ATOM 1477 C CA . MET A 1 190 ? -3.830 13.733 -1.616 1.00 95.06 190 MET A CA 1
ATOM 1478 C C . MET A 1 190 ? -5.013 14.509 -2.202 1.00 95.06 190 MET A C 1
ATOM 1480 O O . MET A 1 190 ? -6.130 14.394 -1.712 1.00 95.06 190 MET A O 1
ATOM 1484 N N . SER A 1 191 ? -4.788 15.239 -3.295 1.00 95.06 191 SER A N 1
ATOM 1485 C CA . SER A 1 191 ? -5.849 15.963 -4.002 1.00 95.06 191 SER A CA 1
ATOM 1486 C C . SER A 1 191 ? -6.920 15.010 -4.543 1.00 95.06 191 SER A C 1
ATOM 1488 O O . SER A 1 191 ? -8.108 15.304 -4.449 1.00 95.06 191 SER A O 1
ATOM 1490 N N . ALA A 1 192 ? -6.516 13.848 -5.067 1.00 95.00 192 ALA A N 1
ATOM 1491 C CA . ALA A 1 192 ? -7.433 12.820 -5.560 1.00 95.00 192 ALA A CA 1
ATOM 1492 C C . ALA A 1 192 ? -8.208 12.097 -4.438 1.00 95.00 192 ALA A C 1
ATOM 1494 O O . ALA A 1 192 ? -9.330 11.648 -4.669 1.00 95.00 192 ALA A O 1
ATOM 1495 N N . LEU A 1 193 ? -7.632 11.997 -3.235 1.00 93.06 193 LEU A N 1
ATOM 1496 C CA . LEU A 1 193 ? -8.307 11.500 -2.027 1.00 93.06 193 LEU A CA 1
ATOM 1497 C C . LEU A 1 193 ? -9.306 12.512 -1.434 1.00 93.06 193 LEU A C 1
ATOM 1499 O O . LEU A 1 193 ? -10.178 12.121 -0.660 1.00 93.06 193 LEU A O 1
ATOM 1503 N N . GLY A 1 194 ? -9.214 13.790 -1.813 1.00 90.06 194 GLY A N 1
ATOM 1504 C CA . GLY A 1 194 ? -10.113 14.853 -1.366 1.00 90.06 194 GLY A CA 1
ATOM 1505 C C . GLY A 1 194 ? -9.812 15.373 0.044 1.00 90.06 194 GLY A C 1
ATOM 1506 O O . GLY A 1 194 ? -8.836 14.992 0.682 1.00 90.06 194 GLY A O 1
ATOM 1507 N N . GLU A 1 195 ? -10.667 16.266 0.547 1.00 84.12 195 GLU A N 1
ATOM 1508 C CA . GLU A 1 195 ? -10.440 17.003 1.806 1.00 84.12 195 GLU A CA 1
ATOM 1509 C C . GLU A 1 195 ? -10.441 16.124 3.070 1.00 84.12 195 GLU A C 1
ATOM 1511 O O . GLU A 1 195 ? -9.978 16.557 4.121 1.00 84.12 195 GLU A O 1
ATOM 1516 N N . GLY A 1 196 ? -10.944 14.889 2.984 1.00 83.38 196 GLY A N 1
ATOM 1517 C CA . GLY A 1 196 ? -11.013 13.955 4.111 1.00 83.38 196 GLY A CA 1
ATOM 1518 C C . GLY A 1 196 ? -9.700 13.236 4.436 1.00 83.38 196 GLY A C 1
ATOM 1519 O O . GLY A 1 196 ? -9.666 12.478 5.405 1.00 83.38 196 GLY A O 1
ATOM 1520 N N . VAL A 1 197 ? -8.640 13.428 3.640 1.00 93.94 197 VAL A N 1
ATOM 1521 C CA . VAL A 1 197 ? -7.344 12.781 3.879 1.00 93.94 197 VAL A CA 1
ATOM 1522 C C . VAL A 1 197 ? -6.576 13.451 5.010 1.00 93.94 197 VAL A C 1
ATOM 1524 O O . VAL A 1 197 ? -6.257 14.639 4.975 1.00 93.94 197 VAL A O 1
ATOM 1527 N N . GLU A 1 198 ? -6.225 12.657 6.012 1.00 95.69 198 GLU A N 1
ATOM 1528 C CA . GLU A 1 198 ? -5.333 13.066 7.084 1.00 95.69 198 GLU A CA 1
ATOM 1529 C C . GLU A 1 198 ? -3.873 12.829 6.678 1.00 95.69 198 GLU A C 1
ATOM 1531 O O . GLU A 1 198 ? -3.522 11.869 5.985 1.00 95.69 198 GLU A O 1
ATOM 1536 N N . ARG A 1 199 ? -2.994 13.723 7.124 1.00 95.50 199 ARG A N 1
ATOM 1537 C CA . ARG A 1 199 ? -1.551 13.628 6.910 1.00 95.50 199 ARG A CA 1
ATOM 1538 C C . ARG A 1 199 ? -0.862 13.377 8.239 1.00 95.50 199 ARG A C 1
ATOM 1540 O O . ARG A 1 199 ? -1.042 14.146 9.179 1.00 95.50 199 ARG A O 1
ATOM 1547 N N . TYR A 1 200 ? 0.022 12.389 8.255 1.00 96.94 200 TYR A N 1
ATOM 1548 C CA . TYR A 1 200 ? 0.984 12.194 9.328 1.00 96.94 200 TYR A CA 1
ATOM 1549 C C . TYR A 1 200 ? 2.400 12.442 8.808 1.00 96.94 200 TYR A C 1
ATOM 1551 O O . TYR A 1 200 ? 2.840 11.741 7.906 1.00 96.94 200 TYR A O 1
ATOM 1559 N N . THR A 1 201 ? 3.115 13.438 9.334 1.00 97.06 201 THR A N 1
ATOM 1560 C CA . THR A 1 201 ? 4.521 13.668 8.952 1.00 97.06 201 THR A CA 1
ATOM 1561 C C . THR A 1 201 ? 5.416 12.786 9.815 1.00 97.06 201 THR A C 1
ATOM 1563 O O . THR A 1 201 ? 5.364 12.903 11.036 1.00 97.06 201 THR A O 1
ATOM 1566 N N . LEU A 1 202 ? 6.212 11.920 9.185 1.00 95.38 202 LEU A N 1
ATOM 1567 C CA . LEU A 1 202 ? 7.127 11.009 9.873 1.00 95.38 202 LEU A CA 1
ATOM 1568 C C . LEU A 1 202 ? 8.187 11.798 10.647 1.00 95.38 202 LEU A C 1
ATOM 1570 O O . LEU A 1 202 ? 8.780 12.735 10.111 1.00 95.38 202 LEU A O 1
ATOM 1574 N N . THR A 1 203 ? 8.432 11.409 11.897 1.00 94.00 203 THR A N 1
ATOM 1575 C CA . THR A 1 203 ? 9.486 12.000 12.734 1.00 94.00 203 THR A CA 1
ATOM 1576 C C . THR A 1 203 ? 10.830 11.301 12.552 1.00 94.00 203 THR A C 1
ATOM 1578 O O . THR A 1 203 ? 11.848 11.822 13.002 1.00 94.00 203 THR A O 1
ATOM 1581 N N . HIS A 1 204 ? 10.836 10.132 11.895 1.00 90.94 204 HIS A N 1
ATOM 1582 C CA . HIS A 1 204 ? 11.964 9.192 11.808 1.00 90.94 204 HIS A CA 1
ATOM 1583 C C . HIS A 1 204 ? 12.341 8.560 13.153 1.00 90.94 204 HIS A C 1
ATOM 1585 O O . HIS A 1 204 ? 13.340 7.846 13.260 1.00 90.94 204 HIS A O 1
ATOM 1591 N N . GLU A 1 205 ? 11.505 8.749 14.173 1.00 91.62 205 GLU A N 1
ATOM 1592 C CA . GLU A 1 205 ? 11.578 8.038 15.439 1.00 91.62 205 GLU A CA 1
ATOM 1593 C C . GLU A 1 205 ? 10.537 6.923 15.421 1.00 91.62 205 GLU A C 1
ATOM 1595 O O . GLU A 1 205 ? 9.372 7.125 15.764 1.00 91.62 205 GLU A O 1
ATOM 1600 N N . GLY A 1 206 ? 10.961 5.717 15.036 1.00 86.44 206 GLY A N 1
ATOM 1601 C CA . GLY A 1 206 ? 10.038 4.604 14.789 1.00 86.44 206 GLY A CA 1
ATOM 1602 C C . GLY A 1 206 ? 9.090 4.277 15.952 1.00 86.44 206 GLY A C 1
ATOM 1603 O O . GLY A 1 206 ? 7.990 3.796 15.704 1.00 86.44 206 GLY A O 1
ATOM 1604 N N . GLY A 1 207 ? 9.480 4.557 17.202 1.00 89.19 207 GLY A N 1
ATOM 1605 C CA . GLY A 1 207 ? 8.599 4.420 18.364 1.00 89.19 207 GLY A CA 1
ATOM 1606 C C . GLY A 1 207 ? 7.472 5.447 18.393 1.00 89.19 207 GLY A C 1
ATOM 1607 O O . GLY A 1 207 ? 6.300 5.078 18.409 1.00 89.19 207 GLY A O 1
ATOM 1608 N N . THR A 1 208 ? 7.837 6.724 18.319 1.00 90.88 208 THR A N 1
ATOM 1609 C CA . THR A 1 208 ? 6.907 7.855 18.270 1.00 90.88 208 THR A CA 1
ATOM 1610 C C . THR A 1 208 ? 5.948 7.738 17.082 1.00 90.88 208 THR A C 1
ATOM 1612 O O . THR A 1 208 ? 4.733 7.852 17.252 1.00 90.88 208 THR A O 1
ATOM 1615 N N . ASP A 1 209 ? 6.481 7.441 15.892 1.00 94.19 209 ASP A N 1
ATOM 1616 C CA . ASP A 1 209 ? 5.687 7.262 14.673 1.00 94.19 209 ASP A CA 1
ATOM 1617 C C . ASP A 1 209 ? 4.671 6.129 14.821 1.00 94.19 209 ASP A C 1
ATOM 1619 O O . ASP A 1 209 ? 3.494 6.277 14.489 1.00 94.19 209 ASP A O 1
ATOM 1623 N N . GLN A 1 210 ? 5.107 4.996 15.366 1.00 92.44 210 GLN A N 1
ATOM 1624 C CA . GLN A 1 210 ? 4.244 3.841 15.552 1.00 92.44 210 GLN A CA 1
ATOM 1625 C C . GLN A 1 210 ? 3.118 4.103 16.557 1.00 92.44 210 GLN A C 1
ATOM 1627 O O . GLN A 1 210 ? 1.997 3.654 16.319 1.00 92.44 210 GLN A O 1
ATOM 1632 N N . ASP A 1 211 ? 3.397 4.814 17.648 1.00 93.44 211 ASP A N 1
ATOM 1633 C CA . ASP A 1 211 ? 2.416 5.107 18.694 1.00 93.44 211 ASP A CA 1
ATOM 1634 C C . ASP A 1 211 ? 1.345 6.091 18.214 1.00 93.44 211 ASP A C 1
ATOM 1636 O O . ASP A 1 211 ? 0.159 5.906 18.494 1.00 93.44 211 ASP A O 1
ATOM 1640 N N . LEU A 1 212 ? 1.731 7.107 17.438 1.00 94.75 212 LEU A N 1
ATOM 1641 C CA . LEU A 1 212 ? 0.788 8.079 16.880 1.00 94.75 212 LEU A CA 1
ATOM 1642 C C . LEU A 1 212 ? -0.103 7.450 15.805 1.00 94.75 212 LEU A C 1
ATOM 1644 O O . LEU A 1 212 ? -1.317 7.672 15.794 1.00 94.75 212 LEU A O 1
ATOM 1648 N N . LEU A 1 213 ? 0.479 6.618 14.940 1.00 96.00 213 LEU A N 1
ATOM 1649 C CA . LEU A 1 213 ? -0.269 5.872 13.932 1.00 96.00 213 LEU A CA 1
ATOM 1650 C C . LEU A 1 213 ? -1.206 4.831 14.569 1.00 96.00 213 LEU A C 1
ATOM 1652 O O . LEU A 1 213 ? -2.353 4.691 14.137 1.00 96.00 213 LEU A O 1
ATOM 1656 N N . ASP A 1 214 ? -0.758 4.149 15.630 1.00 96.12 214 ASP A N 1
ATOM 1657 C CA . ASP A 1 214 ? -1.605 3.249 16.417 1.00 96.12 214 ASP A CA 1
ATOM 1658 C C . ASP A 1 214 ? -2.785 3.991 17.039 1.00 96.12 214 ASP A C 1
ATOM 1660 O O . ASP A 1 214 ? -3.933 3.575 16.876 1.00 96.12 214 ASP A O 1
ATOM 1664 N N . ALA A 1 215 ? -2.513 5.107 17.719 1.00 96.12 215 ALA A N 1
ATOM 1665 C CA . ALA A 1 215 ? -3.541 5.899 18.373 1.00 96.12 215 ALA A CA 1
ATOM 1666 C C . ALA A 1 215 ? -4.586 6.397 17.377 1.00 96.12 215 ALA A C 1
ATOM 1668 O O . ALA A 1 215 ? -5.783 6.335 17.660 1.00 96.12 215 ALA A O 1
ATOM 1669 N N . TRP A 1 216 ? -4.156 6.830 16.191 1.00 97.25 216 TRP A N 1
ATOM 1670 C CA . TRP A 1 216 ? -5.070 7.217 15.127 1.00 97.25 216 TRP A CA 1
ATOM 1671 C C . TRP A 1 216 ? -5.993 6.059 14.718 1.00 97.25 216 TRP A C 1
ATOM 1673 O O . TRP A 1 216 ? -7.217 6.211 14.754 1.00 97.25 216 TRP A O 1
ATOM 1683 N N . MET A 1 217 ? -5.433 4.884 14.406 1.00 97.69 217 MET A N 1
ATOM 1684 C CA . MET A 1 217 ? -6.221 3.715 13.994 1.00 97.69 217 MET A CA 1
ATOM 1685 C C . MET A 1 217 ? -7.165 3.251 15.111 1.00 97.69 217 MET A C 1
ATOM 1687 O O . MET A 1 217 ? -8.354 3.029 14.876 1.00 97.69 217 MET A O 1
ATOM 1691 N N . ALA A 1 218 ? -6.661 3.153 16.340 1.00 97.06 218 ALA A N 1
ATOM 1692 C CA . ALA A 1 218 ? -7.427 2.758 17.515 1.00 97.06 218 ALA A CA 1
ATOM 1693 C C . ALA A 1 218 ? -8.619 3.689 17.762 1.00 97.06 218 ALA A C 1
ATOM 1695 O O . ALA A 1 218 ? -9.741 3.212 17.951 1.00 97.06 218 ALA A O 1
ATOM 1696 N N . ASN A 1 219 ? -8.409 5.004 17.658 1.00 96.56 219 ASN A N 1
ATOM 1697 C CA . ASN A 1 219 ? -9.470 5.996 17.801 1.00 96.56 219 ASN A CA 1
ATOM 1698 C C . ASN A 1 219 ? -10.538 5.854 16.709 1.00 96.56 219 ASN A C 1
ATOM 1700 O O . ASN A 1 219 ? -11.728 5.836 17.029 1.00 96.56 219 ASN A O 1
ATOM 1704 N N . LYS A 1 220 ? -10.146 5.686 15.435 1.00 96.44 220 LYS A N 1
ATOM 1705 C CA . LYS A 1 220 ? -11.107 5.457 14.338 1.00 96.44 220 LYS A CA 1
ATOM 1706 C C . LYS A 1 220 ? -11.915 4.178 14.544 1.00 96.44 220 LYS A C 1
ATOM 1708 O O . LYS A 1 220 ? -13.109 4.151 14.261 1.00 96.44 220 LYS A O 1
ATOM 1713 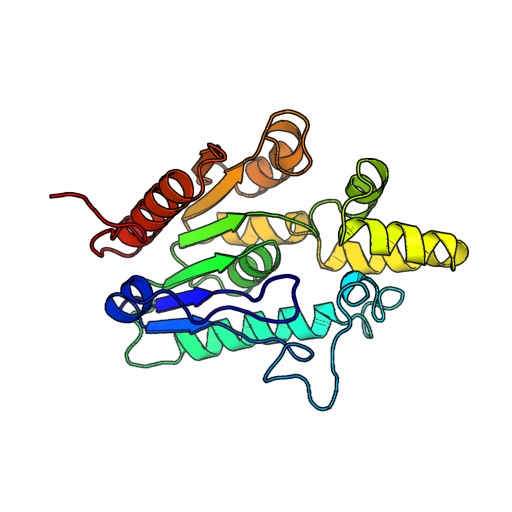N N . LEU A 1 221 ? -11.283 3.129 15.067 1.00 97.00 221 LEU A N 1
ATOM 1714 C CA . LEU A 1 221 ? -11.930 1.848 15.337 1.00 97.00 221 LEU A CA 1
ATOM 1715 C C . LEU A 1 221 ? -12.601 1.778 16.717 1.00 97.00 221 LEU A C 1
ATOM 1717 O O . LEU A 1 221 ? -13.170 0.736 17.047 1.00 97.00 221 LEU A O 1
ATOM 1721 N N . GLY A 1 222 ? -12.586 2.846 17.519 1.00 96.56 222 GLY A N 1
ATOM 1722 C CA . GLY A 1 222 ? -13.243 2.922 18.827 1.00 96.56 222 GLY A CA 1
ATOM 1723 C C . GLY A 1 222 ? -12.668 1.962 19.874 1.00 96.56 222 GLY A C 1
ATOM 1724 O O . GLY A 1 222 ? -13.431 1.306 20.589 1.00 96.56 222 GLY A O 1
ATOM 1725 N N . VAL A 1 223 ? -11.345 1.807 19.920 1.00 96.56 223 VAL A N 1
ATOM 1726 C CA . VAL A 1 223 ? -10.627 1.037 20.949 1.00 96.56 223 VAL A CA 1
ATOM 1727 C C . VAL A 1 223 ? -9.520 1.879 21.580 1.00 96.56 223 VAL A C 1
ATOM 1729 O O . VAL A 1 223 ? -9.127 2.908 21.045 1.00 96.56 223 VAL A O 1
ATOM 1732 N N . GLU A 1 224 ? -9.008 1.434 22.724 1.00 94.62 224 GLU A N 1
ATOM 1733 C CA . GLU A 1 224 ? -7.919 2.119 23.421 1.00 94.62 224 GLU A CA 1
ATOM 1734 C C . GLU A 1 224 ? -6.582 1.994 22.647 1.00 94.62 224 GLU A C 1
ATOM 1736 O O . GLU A 1 224 ? -6.186 0.871 22.284 1.00 94.62 224 GLU A O 1
ATOM 1741 N N . PRO A 1 225 ? -5.873 3.113 22.396 1.00 93.81 225 PRO A N 1
ATOM 1742 C CA . PRO A 1 225 ? -4.500 3.107 21.891 1.00 93.81 225 PRO A CA 1
ATOM 1743 C C . PRO A 1 225 ? -3.552 2.333 22.807 1.00 93.81 225 PRO A C 1
ATOM 1745 O O . PRO A 1 225 ? -3.717 2.331 24.026 1.00 93.81 225 PRO A O 1
ATOM 1748 N N . ARG A 1 226 ? -2.540 1.679 22.237 1.00 91.00 226 ARG A N 1
ATOM 1749 C CA . ARG A 1 226 ? -1.511 0.969 23.004 1.00 91.00 226 ARG A CA 1
ATOM 1750 C C . ARG A 1 226 ? -0.159 1.161 22.345 1.00 91.00 226 ARG A C 1
ATOM 1752 O O . ARG A 1 226 ? 0.030 0.743 21.207 1.00 91.00 226 ARG A O 1
ATOM 1759 N N . SER A 1 227 ? 0.780 1.734 23.094 1.00 85.31 227 SER A N 1
ATOM 1760 C CA . SER A 1 227 ? 2.164 1.825 22.638 1.00 85.31 227 SER A CA 1
ATOM 1761 C C . SER A 1 227 ? 2.743 0.427 22.431 1.00 85.31 227 SER A C 1
ATOM 1763 O O . SER A 1 227 ? 2.498 -0.481 23.231 1.00 85.31 227 SER A O 1
ATOM 1765 N N . ARG A 1 228 ? 3.503 0.247 21.345 1.00 78.00 228 ARG A N 1
ATOM 1766 C CA . ARG A 1 228 ? 4.271 -0.995 21.122 1.00 78.00 228 ARG A CA 1
ATOM 1767 C C . ARG A 1 228 ? 5.565 -1.019 21.927 1.00 78.00 228 ARG A C 1
ATOM 1769 O O . ARG A 1 228 ? 6.163 -2.079 22.113 1.00 78.00 228 ARG A O 1
ATOM 1776 N N . PHE A 1 229 ? 5.996 0.146 22.391 1.00 69.56 229 PHE A N 1
ATOM 1777 C CA . PHE A 1 229 ? 7.175 0.324 23.213 1.00 69.56 229 PHE A CA 1
ATOM 1778 C C . PHE A 1 229 ? 6.727 0.525 24.665 1.00 69.56 229 PHE A C 1
ATOM 1780 O O . PHE A 1 229 ? 5.595 0.905 24.946 1.00 69.56 229 PHE A O 1
ATOM 1787 N N . TRP A 1 230 ? 7.569 0.152 25.626 1.00 57.06 230 TRP A N 1
ATOM 1788 C CA . TRP A 1 230 ? 7.187 0.222 27.036 1.00 57.06 230 TRP A CA 1
ATOM 1789 C C . TRP A 1 230 ? 6.762 1.644 27.418 1.00 57.06 230 TRP A C 1
ATOM 1791 O O . TRP A 1 230 ? 7.561 2.572 27.322 1.00 57.06 230 TRP A O 1
ATOM 1801 N N . SER A 1 231 ? 5.547 1.797 27.943 1.00 50.12 231 SER A N 1
ATOM 1802 C CA . SER A 1 231 ? 5.214 2.947 28.776 1.00 50.12 231 SER A CA 1
ATOM 1803 C C . SER A 1 231 ? 5.980 2.786 30.088 1.00 50.12 231 SER A C 1
ATOM 1805 O O . SER A 1 231 ? 5.621 1.946 30.919 1.00 50.12 231 SER A O 1
ATOM 1807 N N . SER A 1 232 ? 7.067 3.532 30.274 1.00 37.34 232 SER A N 1
ATOM 1808 C CA . SER A 1 232 ? 7.579 3.755 31.623 1.00 37.34 232 SER A CA 1
ATOM 1809 C C . SER A 1 232 ? 6.466 4.407 32.441 1.00 37.34 232 SER A C 1
ATOM 1811 O O . SER A 1 232 ? 5.897 5.411 32.015 1.00 37.34 232 SER A O 1
ATOM 1813 N N . VAL A 1 233 ? 6.148 3.734 33.547 1.00 35.84 233 VAL A N 1
ATOM 1814 C CA . VAL A 1 233 ? 5.219 4.116 34.621 1.00 35.84 233 VAL A CA 1
ATOM 1815 C C . VAL A 1 233 ? 5.314 5.597 34.967 1.00 35.84 233 VAL A C 1
ATOM 1817 O O . VAL A 1 233 ? 6.459 6.094 35.056 1.00 35.84 233 VAL A O 1
#

Radius of gyration: 17.62 Å; chains: 1; bounding box: 38×41×61 Å

pLDDT: mean 94.22, std 8.02, range [35.84, 98.62]

Foldseek 3Di:
DAAEEEQDDLDQDDDDPFPVCVVWHNYDYDDFQQHVVNPPPHHDDVQPLQCQQLLALVRRRVVRSLVRLLVSVVVRCPDPPHDLQQYEYEEALSQLQNCLVPVSHQEGEYEDHCLAPLVVLLVVDCDPPSVVVVVVCVVPVVSSVSNVVNSVVSHSLVRLLSNLVHNHQYEYEAEDPPDCRHCVNCVSVVVSNPPSYHYDYDPVPVQVSVQVVQCVSCVSSVHDGDGSDDDDD

Sequence (233 aa):
CPGLLLTPRYGSVNHVPDYHDRRRYAVLQLMHGGQRLADQPFAAAYPGLLTHGIDDPAAYIYRGIVADCLRAAEFLLSREEVDKNRVGIIGDDLALITAARRPHFIAVQAAGLTFYRLMEARQRTDAYPIEELNDHLRAYPDRQDAVARTLALFDPLHHVSQIATALAAPLLSVGDPGSLSGPEWLQPLMSALGEGVERYTLTHEGGTDQDLLDAWMANKLGVEPRSRFWSSV